Protein AF-0000000065898018 (afdb_homodimer)

Organism: Exiguobacterium sp. (strain ATCC BAA-1283 / AT1b) (NCBI:txid360911)

Structure (mmCIF, N/CA/C/O backbone):
data_AF-0000000065898018-model_v1
#
loop_
_entity.id
_entity.type
_entity.pdbx_description
1 polymer 'Flagellar assembly factor FliW'
#
loop_
_atom_site.group_PDB
_atom_site.id
_atom_site.type_symbol
_atom_site.label_atom_id
_atom_site.label_alt_id
_atom_site.label_comp_id
_atom_site.label_asym_id
_atom_site.label_entity_id
_atom_site.label_seq_id
_atom_site.pdbx_PDB_ins_code
_atom_site.Cartn_x
_atom_site.Cartn_y
_atom_site.Cartn_z
_atom_site.occupancy
_atom_site.B_iso_or_equiv
_atom_site.auth_seq_id
_atom_site.auth_comp_id
_atom_site.auth_asym_id
_atom_site.auth_atom_id
_atom_site.pdbx_PDB_model_num
ATOM 1 N N . MET A 1 1 ? 18.188 -16.188 4.816 1 95.12 1 MET A N 1
ATOM 2 C CA . MET A 1 1 ? 19.172 -15.781 3.82 1 95.12 1 MET A CA 1
ATOM 3 C C . MET A 1 1 ? 19 -14.305 3.469 1 95.12 1 MET A C 1
ATOM 5 O O . MET A 1 1 ? 17.953 -13.711 3.746 1 95.12 1 MET A O 1
ATOM 9 N N . PHE A 1 2 ? 20.062 -13.758 2.873 1 96.94 2 PHE A N 1
ATOM 10 C CA . PHE A 1 2 ? 19.984 -12.352 2.498 1 96.94 2 PHE A CA 1
ATOM 11 C C . PHE A 1 2 ? 19.828 -12.203 0.99 1 96.94 2 PHE A C 1
ATOM 13 O O . PHE A 1 2 ? 20.453 -12.93 0.217 1 96.94 2 PHE A O 1
ATOM 20 N N . ILE A 1 3 ? 18.953 -11.234 0.662 1 96.81 3 ILE A N 1
ATOM 21 C CA . ILE A 1 3 ? 18.812 -10.922 -0.757 1 96.81 3 ILE A CA 1
ATOM 22 C C . ILE A 1 3 ? 18.891 -9.414 -0.967 1 96.81 3 ILE A C 1
ATOM 24 O O . ILE A 1 3 ? 18.609 -8.633 -0.05 1 96.81 3 ILE A O 1
ATOM 28 N N . GLU A 1 4 ? 19.312 -9.07 -2.166 1 96.56 4 GLU A N 1
ATOM 29 C CA . GLU A 1 4 ? 19.297 -7.668 -2.578 1 96.56 4 GLU A CA 1
ATOM 30 C C . GLU A 1 4 ? 18.031 -7.328 -3.342 1 96.56 4 GLU A C 1
ATOM 32 O O . GLU A 1 4 ? 17.578 -8.102 -4.191 1 96.56 4 GLU A O 1
ATOM 37 N N . THR A 1 5 ? 17.375 -6.25 -2.957 1 96.5 5 THR A N 1
ATOM 38 C CA . THR A 1 5 ? 16.188 -5.785 -3.646 1 96.5 5 THR A CA 1
ATOM 39 C C . THR A 1 5 ? 16.328 -4.32 -4.055 1 96.5 5 THR A C 1
ATOM 41 O O . THR A 1 5 ? 17.109 -3.58 -3.459 1 96.5 5 THR A O 1
ATOM 44 N N . ASP A 1 6 ? 15.633 -3.922 -5.09 1 94.69 6 ASP A N 1
ATOM 45 C CA . ASP A 1 6 ? 15.711 -2.539 -5.547 1 94.69 6 ASP A CA 1
ATOM 46 C C . ASP A 1 6 ? 15.031 -1.593 -4.559 1 94.69 6 ASP A C 1
ATOM 48 O O . ASP A 1 6 ? 15.555 -0.513 -4.27 1 94.69 6 ASP A O 1
ATOM 52 N N . TYR A 1 7 ? 13.969 -1.973 -3.988 1 93.44 7 TYR A N 1
ATOM 53 C CA . TYR A 1 7 ? 13.203 -1.058 -3.146 1 93.44 7 TYR A CA 1
ATOM 54 C C . TYR A 1 7 ? 13.602 -1.202 -1.683 1 93.44 7 TYR A C 1
ATOM 56 O O . TYR A 1 7 ? 13.789 -0.204 -0.983 1 93.44 7 TYR A O 1
ATOM 64 N N . PHE A 1 8 ? 13.773 -2.357 -1.197 1 94.12 8 PHE A N 1
ATOM 65 C CA . PHE A 1 8 ? 13.953 -2.594 0.23 1 94.12 8 PHE A CA 1
ATOM 66 C C . PHE A 1 8 ? 15.43 -2.648 0.592 1 94.12 8 PHE A C 1
ATOM 68 O O . PHE A 1 8 ? 15.789 -2.762 1.768 1 94.12 8 PHE A O 1
ATOM 75 N N . GLY A 1 9 ? 16.266 -2.592 -0.417 1 93.69 9 GLY A N 1
ATOM 76 C CA . GLY A 1 9 ? 17.688 -2.795 -0.14 1 93.69 9 GLY A CA 1
ATOM 77 C C . GLY A 1 9 ? 18.031 -4.234 0.183 1 93.69 9 GLY A C 1
ATOM 78 O O . GLY A 1 9 ? 17.453 -5.16 -0.395 1 93.69 9 GLY A O 1
ATOM 79 N N . LYS A 1 10 ? 19.062 -4.418 0.981 1 95.62 10 LYS A N 1
ATOM 80 C CA . LYS A 1 10 ? 19.438 -5.762 1.417 1 95.62 10 LYS A CA 1
ATOM 81 C C . LYS A 1 10 ? 18.562 -6.227 2.578 1 95.62 10 LYS A C 1
ATOM 83 O O . LYS A 1 10 ? 18.5 -5.566 3.617 1 95.62 10 LYS A O 1
ATOM 88 N N . ILE A 1 11 ? 17.906 -7.355 2.377 1 95.69 11 ILE A N 1
ATOM 89 C CA . ILE A 1 11 ? 17.016 -7.809 3.443 1 95.69 11 ILE A CA 1
ATOM 90 C C . ILE A 1 11 ? 17.266 -9.289 3.729 1 95.69 11 ILE A C 1
ATOM 92 O O . ILE A 1 11 ? 17.797 -10.008 2.883 1 95.69 11 ILE A O 1
ATOM 96 N N . GLU A 1 12 ? 16.875 -9.625 4.941 1 96.62 12 GLU A N 1
ATOM 97 C CA . GLU A 1 12 ? 16.938 -11.023 5.348 1 96.62 12 GLU A CA 1
ATOM 98 C C . GLU A 1 12 ? 15.586 -11.711 5.121 1 96.62 12 GLU A C 1
ATOM 100 O O . GLU A 1 12 ? 14.539 -11.172 5.484 1 96.62 12 GLU A O 1
ATOM 105 N N . ILE A 1 13 ? 15.625 -12.805 4.41 1 96.5 13 ILE A N 1
ATOM 106 C CA . ILE A 1 13 ? 14.391 -13.547 4.215 1 96.5 13 ILE A CA 1
ATOM 107 C C . ILE A 1 13 ? 14.531 -14.953 4.797 1 96.5 13 ILE A C 1
ATOM 109 O O . ILE A 1 13 ? 15.648 -15.445 4.977 1 96.5 13 ILE A O 1
ATOM 113 N N . ASN A 1 14 ? 13.406 -15.492 5.191 1 96.31 14 ASN A N 1
ATOM 114 C CA . ASN A 1 14 ? 13.328 -16.891 5.598 1 96.31 14 ASN A CA 1
ATOM 115 C C . ASN A 1 14 ? 13.188 -17.812 4.395 1 96.31 14 ASN A C 1
ATOM 117 O O . ASN A 1 14 ? 12.211 -17.734 3.648 1 96.31 14 ASN A O 1
ATOM 121 N N . GLU A 1 15 ? 14.094 -18.734 4.215 1 94.94 15 GLU A N 1
ATOM 122 C CA . GLU A 1 15 ? 14.102 -19.656 3.074 1 94.94 15 GLU A CA 1
ATOM 123 C C . GLU A 1 15 ? 12.82 -20.484 3.021 1 94.94 15 GLU A C 1
ATOM 125 O O . GLU A 1 15 ? 12.344 -20.828 1.938 1 94.94 15 GLU A O 1
ATOM 130 N N . ALA A 1 16 ? 12.297 -20.734 4.168 1 96.19 16 ALA A N 1
ATOM 131 C CA . ALA A 1 16 ? 11.086 -21.562 4.25 1 96.19 16 ALA A CA 1
ATOM 132 C C . ALA A 1 16 ? 9.883 -20.812 3.672 1 96.19 16 ALA A C 1
ATOM 134 O O . ALA A 1 16 ? 8.844 -21.422 3.406 1 96.19 16 ALA A O 1
ATOM 135 N N . GLU A 1 17 ? 10.047 -19.516 3.436 1 96.19 17 GLU A N 1
ATOM 136 C CA . GLU A 1 17 ? 8.914 -18.719 2.963 1 96.19 17 GLU A CA 1
ATOM 137 C C . GLU A 1 17 ? 9.023 -18.438 1.464 1 96.19 17 GLU A C 1
ATOM 139 O O . GLU A 1 17 ? 8.195 -17.719 0.898 1 96.19 17 GLU A O 1
ATOM 144 N N . THR A 1 18 ? 9.992 -19.125 0.867 1 98.38 18 THR A N 1
ATOM 145 C CA . THR A 1 18 ? 10.172 -18.891 -0.562 1 98.38 18 THR A CA 1
ATOM 146 C C . THR A 1 18 ? 9.141 -19.672 -1.371 1 98.38 18 THR A C 1
ATOM 148 O O . THR A 1 18 ? 8.633 -20.703 -0.916 1 98.38 18 THR A O 1
ATOM 151 N N . ILE A 1 19 ? 8.781 -19.156 -2.531 1 98.69 19 ILE A N 1
ATOM 152 C CA . ILE A 1 19 ? 7.828 -19.734 -3.475 1 98.69 19 ILE A CA 1
ATOM 153 C C . ILE A 1 19 ? 8.562 -20.188 -4.734 1 98.69 19 ILE A C 1
ATOM 155 O O . ILE A 1 19 ? 9.258 -19.391 -5.375 1 98.69 19 ILE A O 1
ATOM 159 N N . THR A 1 20 ? 8.406 -21.391 -5.074 1 98.5 20 THR A N 1
ATOM 160 C CA . THR A 1 20 ? 8.992 -21.906 -6.305 1 98.5 20 THR A CA 1
ATOM 161 C C . THR A 1 20 ? 7.973 -21.875 -7.441 1 98.5 20 THR A C 1
ATOM 163 O O . THR A 1 20 ? 6.879 -22.438 -7.316 1 98.5 20 THR A O 1
ATOM 166 N N . PHE A 1 21 ? 8.32 -21.266 -8.523 1 98.75 21 PHE A N 1
ATOM 167 C CA . PHE A 1 21 ? 7.414 -21.234 -9.672 1 98.75 21 PHE A CA 1
ATOM 168 C C . PHE A 1 21 ? 7.605 -22.469 -10.555 1 98.75 21 PHE A C 1
ATOM 170 O O . PHE A 1 21 ? 8.727 -22.781 -10.953 1 98.75 21 PHE A O 1
ATOM 177 N N . VAL A 1 22 ? 6.516 -23.031 -10.875 1 97.94 22 VAL A N 1
ATOM 178 C CA . VAL A 1 22 ? 6.547 -24.297 -11.602 1 97.94 22 VAL A CA 1
ATOM 179 C C . VAL A 1 22 ? 6.648 -24.031 -13.102 1 97.94 22 VAL A C 1
ATOM 181 O O . VAL A 1 22 ? 6.844 -24.953 -13.891 1 97.94 22 VAL A O 1
ATOM 184 N N . SER A 1 23 ? 6.445 -22.859 -13.516 1 96.5 23 SER A N 1
ATOM 185 C CA . SER A 1 23 ? 6.68 -22.359 -14.867 1 96.5 23 SER A CA 1
ATOM 186 C C . SER A 1 23 ? 7.234 -20.953 -14.852 1 96.5 23 SER A C 1
ATOM 188 O O . SER A 1 23 ? 7.047 -20.219 -13.875 1 96.5 23 SER A O 1
ATOM 190 N N . GLU A 1 24 ? 7.926 -20.625 -15.906 1 93.38 24 GLU A N 1
ATOM 191 C CA . GLU A 1 24 ? 8.562 -19.312 -15.984 1 93.38 24 GLU A CA 1
ATOM 192 C C . GLU A 1 24 ? 7.523 -18.203 -16.031 1 93.38 24 GLU A C 1
ATOM 194 O O . GLU A 1 24 ? 6.453 -18.375 -16.625 1 93.38 24 GLU A O 1
ATOM 199 N N . ILE A 1 25 ? 7.863 -17.125 -15.391 1 94.62 25 ILE A N 1
ATOM 200 C CA . ILE A 1 25 ? 7.102 -15.906 -15.633 1 94.62 25 ILE A CA 1
ATOM 201 C C . ILE A 1 25 ? 7.566 -15.266 -16.938 1 94.62 25 ILE A C 1
ATOM 203 O O . ILE A 1 25 ? 8.766 -15.094 -17.156 1 94.62 25 ILE A O 1
ATOM 207 N N . PRO A 1 26 ? 6.629 -14.906 -17.797 1 91.69 26 PRO A N 1
ATOM 208 C CA . PRO A 1 26 ? 7.027 -14.273 -19.062 1 91.69 26 PRO A CA 1
ATOM 209 C C . PRO A 1 26 ? 7.953 -13.078 -18.859 1 91.69 26 PRO A C 1
ATOM 211 O O . PRO A 1 26 ? 7.676 -12.211 -18.016 1 91.69 26 PRO A O 1
ATOM 214 N N . GLY A 1 27 ? 9.086 -13.023 -19.547 1 93.31 27 GLY A N 1
ATOM 215 C CA . GLY A 1 27 ? 10.039 -11.922 -19.469 1 93.31 27 GLY A CA 1
ATOM 216 C C . GLY A 1 27 ? 11.172 -12.18 -18.5 1 93.31 27 GLY A C 1
ATOM 217 O O . GLY A 1 27 ? 12.188 -11.484 -18.531 1 93.31 27 GLY A O 1
ATOM 218 N N . PHE A 1 28 ? 10.953 -13.234 -17.703 1 96.06 28 PHE A N 1
ATOM 219 C CA . PHE A 1 28 ? 11.953 -13.492 -16.688 1 96.06 28 PHE A CA 1
ATOM 220 C C . PHE A 1 28 ? 12.227 -14.984 -16.562 1 96.06 28 PHE A C 1
ATOM 222 O O . PHE A 1 28 ? 11.984 -15.586 -15.516 1 96.06 28 PHE A O 1
ATOM 229 N N . PRO A 1 29 ? 12.844 -15.508 -17.578 1 95.12 29 PRO A N 1
ATOM 230 C CA . PRO A 1 29 ? 13.039 -16.969 -17.594 1 95.12 29 PRO A CA 1
ATOM 231 C C . PRO A 1 29 ? 14.008 -17.438 -16.5 1 95.12 29 PRO A C 1
ATOM 233 O O . PRO A 1 29 ? 13.984 -18.609 -16.109 1 95.12 29 PRO A O 1
ATOM 236 N N . ASP A 1 30 ? 14.812 -16.578 -15.977 1 96.06 30 ASP A N 1
ATOM 237 C CA . ASP A 1 30 ? 15.844 -16.969 -15.023 1 96.06 30 ASP A CA 1
ATOM 238 C C . ASP A 1 30 ? 15.344 -16.844 -13.586 1 96.06 30 ASP A C 1
ATOM 240 O O . ASP A 1 30 ? 16.031 -17.234 -12.648 1 96.06 30 ASP A O 1
ATOM 244 N N . SER A 1 31 ? 14.227 -16.297 -13.406 1 97.38 31 SER A N 1
ATOM 245 C CA . SER A 1 31 ? 13.625 -16.156 -12.078 1 97.38 31 SER A CA 1
ATOM 246 C C . SER A 1 31 ? 12.664 -17.312 -11.781 1 97.38 31 SER A C 1
ATOM 248 O O . SER A 1 31 ? 11.586 -17.391 -12.375 1 97.38 31 SER A O 1
ATOM 250 N N . LYS A 1 32 ? 13.062 -18.109 -10.805 1 97.56 32 LYS A N 1
ATOM 251 C CA . LYS A 1 32 ? 12.266 -19.297 -10.539 1 97.56 32 LYS A CA 1
ATOM 252 C C . LYS A 1 32 ? 11.781 -19.328 -9.094 1 97.56 32 LYS A C 1
ATOM 254 O O . LYS A 1 32 ? 10.859 -20.078 -8.758 1 97.56 32 LYS A O 1
ATOM 259 N N . THR A 1 33 ? 12.477 -18.688 -8.258 1 98.44 33 THR A N 1
ATOM 260 C CA . THR A 1 33 ? 12.133 -18.641 -6.844 1 98.44 33 THR A CA 1
ATOM 261 C C . THR A 1 33 ? 11.852 -17.219 -6.398 1 98.44 33 THR A C 1
ATOM 263 O O . THR A 1 33 ? 12.602 -16.297 -6.738 1 98.44 33 THR A O 1
ATOM 266 N N . PHE A 1 34 ? 10.82 -17.062 -5.676 1 98.81 34 PHE A N 1
ATOM 267 C CA . PHE A 1 34 ? 10.375 -15.727 -5.27 1 98.81 34 PHE A CA 1
ATOM 268 C C . PHE A 1 34 ? 10.031 -15.703 -3.785 1 98.81 34 PHE A C 1
ATOM 270 O O . PHE A 1 34 ? 9.891 -16.75 -3.156 1 98.81 34 PHE A O 1
ATOM 277 N N . VAL A 1 35 ? 9.938 -14.523 -3.252 1 98.69 35 VAL A N 1
ATOM 278 C CA . VAL A 1 35 ? 9.383 -14.266 -1.925 1 98.69 35 VAL A CA 1
ATOM 279 C C . VAL A 1 35 ? 8.359 -13.133 -2 1 98.69 35 VAL A C 1
ATOM 281 O O . VAL A 1 35 ? 8.461 -12.258 -2.865 1 98.69 35 VAL A O 1
ATOM 284 N N . LEU A 1 36 ? 7.359 -13.195 -1.18 1 98.5 36 LEU A N 1
ATOM 285 C CA . LEU A 1 36 ? 6.402 -12.109 -1 1 98.5 36 LEU A CA 1
ATOM 286 C C . LEU A 1 36 ? 6.809 -11.211 0.164 1 98.5 36 LEU A C 1
ATOM 288 O O . LEU A 1 36 ? 6.875 -11.664 1.309 1 98.5 36 LEU A O 1
ATOM 292 N N . ILE A 1 37 ? 7.09 -9.984 -0.123 1 97.44 37 ILE A N 1
ATOM 293 C CA . ILE A 1 37 ? 7.496 -9.016 0.891 1 97.44 37 ILE A CA 1
ATOM 294 C C . ILE A 1 37 ? 6.406 -7.961 1.062 1 97.44 37 ILE A C 1
ATOM 296 O O . ILE A 1 37 ? 6.102 -7.219 0.126 1 97.44 37 ILE A O 1
ATOM 300 N N . PRO A 1 38 ? 5.809 -7.859 2.234 1 97.19 38 PRO A N 1
ATOM 301 C CA . PRO A 1 38 ? 4.785 -6.828 2.42 1 97.19 38 PRO A CA 1
ATOM 302 C C . PRO A 1 38 ? 5.363 -5.418 2.412 1 97.19 38 PRO A C 1
ATOM 304 O O . PRO A 1 38 ? 6.434 -5.18 2.977 1 97.19 38 PRO A O 1
ATOM 307 N N . TYR A 1 39 ? 4.699 -4.473 1.734 1 97 39 TYR A N 1
ATOM 308 C CA . TYR A 1 39 ? 5.117 -3.076 1.766 1 97 39 TYR A CA 1
ATOM 309 C C . TYR A 1 39 ? 4.785 -2.438 3.107 1 97 39 TYR A C 1
ATOM 311 O O . TYR A 1 39 ? 5.383 -1.428 3.488 1 97 39 TYR A O 1
ATOM 319 N N . GLY A 1 40 ? 3.906 -2.926 3.82 1 94.75 40 GLY A N 1
ATOM 320 C CA . GLY A 1 40 ? 3.463 -2.506 5.141 1 94.75 40 GLY A CA 1
ATOM 321 C C . GLY A 1 40 ? 2.604 -3.541 5.84 1 94.75 40 GLY A C 1
ATOM 322 O O . GLY A 1 40 ? 1.948 -4.355 5.188 1 94.75 40 GLY A O 1
ATOM 323 N N . GLU A 1 41 ? 2.662 -3.414 7.141 1 91.12 41 GLU A N 1
ATOM 324 C CA . GLU A 1 41 ? 1.798 -4.324 7.887 1 91.12 41 GLU A CA 1
ATOM 325 C C . GLU A 1 41 ? 0.328 -4.086 7.555 1 91.12 41 GLU A C 1
ATOM 327 O O . GLU A 1 41 ? -0.143 -2.949 7.578 1 91.12 41 GLU A O 1
ATOM 332 N N . ASP A 1 42 ? -0.405 -5.074 7.086 1 91.38 42 ASP A N 1
ATOM 333 C CA . ASP A 1 42 ? -1.844 -5.109 6.84 1 91.38 42 ASP A CA 1
ATOM 334 C C . ASP A 1 42 ? -2.209 -4.285 5.605 1 91.38 42 ASP A C 1
ATOM 336 O O . ASP A 1 42 ? -3.389 -4.062 5.328 1 91.38 42 ASP A O 1
ATOM 340 N N . LEU A 1 43 ? -1.207 -3.604 4.895 1 95.12 43 LEU A N 1
ATOM 341 C CA . LEU A 1 43 ? -1.49 -3.033 3.582 1 95.12 43 LEU A CA 1
ATOM 342 C C . LEU A 1 43 ? -1.77 -4.133 2.561 1 95.12 43 LEU A C 1
ATOM 344 O O . LEU A 1 43 ? -1.247 -5.242 2.68 1 95.12 43 LEU A O 1
ATOM 348 N N . PRO A 1 44 ? -2.531 -3.838 1.57 1 94.38 44 PRO A N 1
ATOM 349 C CA . PRO A 1 44 ? -2.912 -4.883 0.615 1 94.38 44 PRO A CA 1
ATOM 350 C C . PRO A 1 44 ? -1.942 -4.988 -0.56 1 94.38 44 PRO A C 1
ATOM 352 O O . PRO A 1 44 ? -2.367 -5.199 -1.698 1 94.38 44 PRO A O 1
ATOM 355 N N . PHE A 1 45 ? -0.686 -4.719 -0.403 1 97 45 PHE A N 1
ATOM 356 C CA . PHE A 1 45 ? 0.305 -4.777 -1.471 1 97 45 PHE A CA 1
ATOM 357 C C . PHE A 1 45 ? 1.556 -5.516 -1.01 1 97 45 PHE A C 1
ATOM 359 O O . PHE A 1 45 ? 2 -5.344 0.127 1 97 45 PHE A O 1
ATOM 366 N N . TRP A 1 46 ? 2.096 -6.23 -1.944 1 98 46 TRP A N 1
ATOM 367 C CA . TRP A 1 46 ? 3.326 -6.98 -1.715 1 98 46 TRP A CA 1
ATOM 368 C C . TRP A 1 46 ? 4.266 -6.863 -2.912 1 98 46 TRP A C 1
ATOM 370 O O . TRP A 1 46 ? 3.82 -6.625 -4.039 1 98 46 TRP A O 1
ATOM 380 N N . SER A 1 47 ? 5.48 -7.02 -2.607 1 98.44 47 SER A N 1
ATOM 381 C CA . SER A 1 47 ? 6.465 -7.254 -3.66 1 98.44 47 SER A CA 1
ATOM 382 C C . SER A 1 47 ? 6.699 -8.742 -3.877 1 98.44 47 SER A C 1
ATOM 384 O O . SER A 1 47 ? 7.066 -9.461 -2.945 1 98.44 47 SER A O 1
ATOM 386 N N . LEU A 1 48 ? 6.344 -9.234 -5.023 1 98.75 48 LEU A N 1
ATOM 387 C CA . LEU A 1 48 ? 6.816 -10.547 -5.457 1 98.75 48 LEU A CA 1
ATOM 388 C C . LEU A 1 48 ? 8.227 -10.453 -6.027 1 98.75 48 LEU A C 1
ATOM 390 O O . LEU A 1 48 ? 8.414 -10.07 -7.188 1 98.75 48 LEU A O 1
ATOM 394 N N . GLN A 1 49 ? 9.18 -10.82 -5.258 1 98.5 49 GLN A N 1
ATOM 395 C CA . GLN A 1 49 ? 10.586 -10.531 -5.516 1 98.5 49 GLN A CA 1
ATOM 396 C C . GLN A 1 49 ? 11.359 -11.812 -5.832 1 98.5 49 GLN A C 1
ATOM 398 O O . GLN A 1 49 ? 11.336 -12.766 -5.055 1 98.5 49 GLN A O 1
ATOM 403 N N . SER A 1 50 ? 12 -11.82 -6.969 1 98.56 50 SER A N 1
ATOM 404 C CA . SER A 1 50 ? 12.867 -12.938 -7.336 1 98.56 50 SER A CA 1
ATOM 405 C C . SER A 1 50 ? 14.078 -13.023 -6.406 1 98.56 50 SER A C 1
ATOM 407 O O . SER A 1 50 ? 14.664 -12 -6.055 1 98.56 50 SER A O 1
ATOM 409 N N . ILE A 1 51 ? 14.43 -14.188 -6.035 1 97.38 51 ILE A N 1
ATOM 410 C CA . ILE A 1 51 ? 15.625 -14.414 -5.227 1 97.38 51 ILE A CA 1
ATOM 411 C C . ILE A 1 51 ? 16.875 -14.344 -6.109 1 97.38 51 ILE A C 1
ATOM 413 O O . ILE A 1 51 ? 17.938 -13.914 -5.656 1 97.38 51 ILE A O 1
ATOM 417 N N . GLU A 1 52 ? 16.734 -14.711 -7.332 1 96.56 52 GLU A N 1
ATOM 418 C CA . GLU A 1 52 ? 17.859 -14.82 -8.258 1 96.56 52 GLU A CA 1
ATOM 419 C C . GLU A 1 52 ? 18.188 -13.477 -8.898 1 96.56 52 GLU A C 1
ATOM 421 O O . GLU A 1 52 ? 19.359 -13.172 -9.148 1 96.56 52 GLU A O 1
ATOM 426 N N . GLU A 1 53 ? 17.156 -12.711 -9.164 1 97.31 53 GLU A N 1
ATOM 427 C CA . GLU A 1 53 ? 17.328 -11.469 -9.922 1 97.31 53 GLU A CA 1
ATOM 428 C C . GLU A 1 53 ? 16.766 -10.273 -9.148 1 97.31 53 GLU A C 1
ATOM 430 O O . GLU A 1 53 ? 15.555 -10.109 -9.039 1 97.31 53 GLU A O 1
ATOM 435 N N . GLN A 1 54 ? 17.641 -9.453 -8.758 1 96.88 54 GLN A N 1
ATOM 436 C CA . GLN A 1 54 ? 17.297 -8.273 -7.973 1 96.88 54 GLN A CA 1
ATOM 437 C C . GLN A 1 54 ? 16.281 -7.398 -8.695 1 96.88 54 GLN A C 1
ATOM 439 O O . GLN A 1 54 ? 15.359 -6.871 -8.078 1 96.88 54 GLN A O 1
ATOM 444 N N . ALA A 1 55 ? 16.453 -7.277 -9.961 1 95.88 55 ALA A N 1
ATOM 445 C CA . ALA A 1 55 ? 15.633 -6.371 -10.75 1 95.88 55 ALA A CA 1
ATOM 446 C C . ALA A 1 55 ? 14.266 -6.984 -11.047 1 95.88 55 ALA A C 1
ATOM 448 O O . ALA A 1 55 ? 13.352 -6.293 -11.508 1 95.88 55 ALA A O 1
ATOM 449 N N . CYS A 1 56 ? 14.055 -8.219 -10.828 1 97.38 56 CYS A N 1
ATOM 450 C CA . CYS A 1 56 ? 12.781 -8.891 -11.07 1 97.38 56 CYS A CA 1
ATOM 451 C C . CYS A 1 56 ? 11.898 -8.844 -9.828 1 97.38 56 CYS A C 1
ATOM 453 O O . CYS A 1 56 ? 12.016 -9.695 -8.953 1 97.38 56 CYS A O 1
ATOM 455 N N . ALA A 1 57 ? 11.094 -7.883 -9.758 1 98.06 57 ALA A N 1
ATOM 456 C CA . ALA A 1 57 ? 10.125 -7.684 -8.688 1 98.06 57 ALA A CA 1
ATOM 457 C C . ALA A 1 57 ? 8.805 -7.152 -9.242 1 98.06 57 ALA A C 1
ATOM 459 O O . ALA A 1 57 ? 8.797 -6.297 -10.133 1 98.06 57 ALA A O 1
ATOM 460 N N . PHE A 1 58 ? 7.719 -7.656 -8.758 1 98.38 58 PHE A N 1
ATOM 461 C CA . PHE A 1 58 ? 6.387 -7.211 -9.156 1 98.38 58 PHE A CA 1
ATOM 462 C C . PHE A 1 58 ? 5.594 -6.738 -7.945 1 98.38 58 PHE A C 1
ATOM 464 O O . PHE A 1 58 ? 5.59 -7.395 -6.902 1 98.38 58 PHE A O 1
ATOM 471 N N . VAL A 1 59 ? 4.992 -5.59 -8.062 1 98.5 59 VAL A N 1
ATOM 472 C CA . VAL A 1 59 ? 3.979 -5.234 -7.078 1 98.5 59 VAL A CA 1
ATOM 473 C C . VAL A 1 59 ? 2.709 -6.047 -7.32 1 98.5 59 VAL A C 1
ATOM 475 O O . VAL A 1 59 ? 2.205 -6.098 -8.445 1 98.5 59 VAL A O 1
ATOM 478 N N . VAL A 1 60 ? 2.221 -6.703 -6.289 1 98.44 60 VAL A N 1
ATOM 479 C CA . VAL A 1 60 ? 1.03 -7.531 -6.445 1 98.44 60 VAL A CA 1
ATOM 480 C C . VAL A 1 60 ? 0.027 -7.211 -5.34 1 98.44 60 VAL A C 1
ATOM 482 O O . VAL A 1 60 ? 0.39 -6.637 -4.312 1 98.44 60 VAL A O 1
ATOM 485 N N . THR A 1 61 ? -1.161 -7.512 -5.562 1 97.12 61 THR A N 1
ATOM 486 C CA . THR A 1 61 ? -2.234 -7.391 -4.582 1 97.12 61 THR A CA 1
ATOM 487 C C . THR A 1 61 ? -3.252 -8.516 -4.75 1 97.12 61 THR A C 1
ATOM 489 O O . THR A 1 61 ? -3.113 -9.359 -5.637 1 97.12 61 THR A O 1
ATOM 492 N N . ASN A 1 62 ? -4.148 -8.609 -3.77 1 95 62 ASN A N 1
ATOM 493 C CA . ASN A 1 62 ? -5.281 -9.531 -3.879 1 95 62 ASN A CA 1
ATOM 494 C C . ASN A 1 62 ? -6.352 -8.984 -4.82 1 95 62 ASN A C 1
ATOM 496 O O . ASN A 1 62 ? -6.973 -7.957 -4.535 1 95 62 ASN A O 1
ATOM 500 N N . PRO A 1 63 ? -6.582 -9.648 -5.898 1 94.69 63 PRO A N 1
ATOM 501 C CA . PRO A 1 63 ? -7.516 -9.109 -6.891 1 94.69 63 PRO A CA 1
ATOM 502 C C . PRO A 1 63 ? -8.953 -9.055 -6.383 1 94.69 63 PRO A C 1
ATOM 504 O O . PRO A 1 63 ? -9.766 -8.281 -6.891 1 94.69 63 PRO A O 1
ATOM 507 N N . PHE A 1 64 ? -9.266 -9.758 -5.418 1 89.62 64 PHE A N 1
ATOM 508 C CA . PHE A 1 64 ? -10.641 -9.844 -4.953 1 89.62 64 PHE A CA 1
ATOM 509 C C . PHE A 1 64 ? -11.031 -8.586 -4.188 1 89.62 64 PHE A C 1
ATOM 511 O O . PHE A 1 64 ? -12.219 -8.312 -3.994 1 89.62 64 PHE A O 1
ATOM 518 N N . TRP A 1 65 ? -10.047 -7.922 -3.752 1 84.5 65 TRP A N 1
ATOM 519 C CA . TRP A 1 65 ? -10.328 -6.656 -3.082 1 84.5 65 TRP A CA 1
ATOM 520 C C . TRP A 1 65 ? -10.867 -5.625 -4.066 1 84.5 65 TRP A C 1
ATOM 522 O O . TRP A 1 65 ? -11.711 -4.801 -3.711 1 84.5 65 TRP A O 1
ATOM 532 N N . HIS A 1 66 ? -10.414 -5.68 -5.246 1 82.19 66 HIS A N 1
ATOM 533 C CA . HIS A 1 66 ? -10.758 -4.68 -6.254 1 82.19 66 HIS A CA 1
ATOM 534 C C . HIS A 1 66 ? -11.859 -5.18 -7.176 1 82.19 66 HIS A C 1
ATOM 536 O O . HIS A 1 66 ? -12.602 -4.383 -7.758 1 82.19 66 HIS A O 1
ATOM 542 N N . LYS A 1 67 ? -11.922 -6.355 -7.375 1 87.19 67 LYS A N 1
ATOM 543 C CA . LYS A 1 67 ? -12.938 -7.039 -8.172 1 87.19 67 LYS A CA 1
ATOM 544 C C . LYS A 1 67 ? -13.531 -8.227 -7.414 1 87.19 67 LYS A C 1
ATOM 546 O O . LYS A 1 67 ? -13.078 -9.359 -7.578 1 87.19 67 LYS A O 1
ATOM 551 N N . SER A 1 68 ? -14.586 -7.98 -6.734 1 85.44 68 SER A N 1
ATOM 552 C CA . SER A 1 68 ? -15.117 -8.969 -5.797 1 85.44 68 SER A CA 1
ATOM 553 C C . SER A 1 68 ? -15.695 -10.172 -6.531 1 85.44 68 SER A C 1
ATOM 555 O O . SER A 1 68 ? -15.773 -11.266 -5.973 1 85.44 68 SER A O 1
ATOM 557 N N . ASP A 1 69 ? -16.109 -9.93 -7.762 1 89.88 69 ASP A N 1
ATOM 558 C CA . ASP A 1 69 ? -16.734 -11.031 -8.508 1 89.88 69 ASP A CA 1
ATOM 559 C C . ASP A 1 69 ? -15.719 -11.711 -9.422 1 89.88 69 ASP A C 1
ATOM 561 O O . ASP A 1 69 ? -16.094 -12.438 -10.344 1 89.88 69 ASP A O 1
ATOM 565 N N . TYR A 1 70 ? -14.5 -11.375 -9.227 1 92.94 70 TYR A N 1
ATOM 566 C CA . TYR A 1 70 ? -13.43 -12.055 -9.961 1 92.94 70 TYR A CA 1
ATOM 567 C C . TYR A 1 70 ? -13.469 -13.555 -9.711 1 92.94 70 TYR A C 1
ATOM 569 O O . TYR A 1 70 ? -13.531 -14 -8.562 1 92.94 70 TYR A O 1
ATOM 577 N N . ALA A 1 71 ? -13.609 -14.281 -10.805 1 92.44 71 ALA A N 1
ATOM 578 C CA . ALA A 1 71 ? -13.719 -15.734 -10.711 1 92.44 71 ALA A CA 1
ATOM 579 C C . ALA A 1 71 ? -13.156 -16.406 -11.961 1 92.44 71 ALA A C 1
ATOM 581 O O . ALA A 1 71 ? -13.383 -15.945 -13.078 1 92.44 71 ALA A O 1
ATOM 582 N N . PHE A 1 72 ? -12.391 -17.484 -11.656 1 92.69 72 PHE A N 1
ATOM 583 C CA . PHE A 1 72 ? -11.867 -18.266 -12.766 1 92.69 72 PHE A CA 1
ATOM 584 C C . PHE A 1 72 ? -11.602 -19.703 -12.32 1 92.69 72 PHE A C 1
ATOM 586 O O . PHE A 1 72 ? -11.562 -20 -11.125 1 92.69 72 PHE A O 1
ATOM 593 N N . GLU A 1 73 ? -11.484 -20.562 -13.344 1 90.12 73 GLU A N 1
ATOM 594 C CA . GLU A 1 73 ? -11.148 -21.953 -13.086 1 90.12 73 GLU A CA 1
ATOM 595 C C . GLU A 1 73 ? -9.758 -22.297 -13.617 1 90.12 73 GLU A C 1
ATOM 597 O O . GLU A 1 73 ? -9.406 -21.922 -14.742 1 90.12 73 GLU A O 1
ATOM 602 N N . LEU A 1 74 ? -9.062 -23.031 -12.766 1 93 74 LEU A N 1
ATOM 603 C CA . LEU A 1 74 ? -7.77 -23.516 -13.227 1 93 74 LEU A CA 1
ATOM 604 C C . LEU A 1 74 ? -7.93 -24.734 -14.109 1 93 74 LEU A C 1
ATOM 606 O O . LEU A 1 74 ? -8.773 -25.609 -13.836 1 93 74 LEU A O 1
ATOM 610 N N . SER A 1 75 ? -7.164 -24.781 -15.141 1 92.5 75 SER A N 1
ATOM 611 C CA . SER A 1 75 ? -7.129 -26 -15.938 1 92.5 75 SER A CA 1
ATOM 612 C C . SER A 1 75 ? -6.57 -27.172 -15.133 1 92.5 75 SER A C 1
ATOM 614 O O . SER A 1 75 ? -5.848 -26.969 -14.156 1 92.5 75 SER A O 1
ATOM 616 N N . ASP A 1 76 ? -6.848 -28.359 -15.57 1 93.75 76 ASP A N 1
ATOM 617 C CA . ASP A 1 76 ? -6.297 -29.547 -14.922 1 93.75 76 ASP A CA 1
ATOM 618 C C . ASP A 1 76 ? -4.77 -29.531 -14.969 1 93.75 76 ASP A C 1
ATOM 620 O O . ASP A 1 76 ? -4.109 -29.953 -14.016 1 93.75 76 ASP A O 1
ATOM 624 N N . GLY A 1 77 ? -4.258 -29.125 -16.047 1 94.75 77 GLY A N 1
ATOM 625 C CA . GLY A 1 77 ? -2.814 -29.031 -16.188 1 94.75 77 GLY A CA 1
ATOM 626 C C . GLY A 1 77 ? -2.186 -28.094 -15.164 1 94.75 77 GLY A C 1
ATOM 627 O O . GLY A 1 77 ? -1.168 -28.438 -14.555 1 94.75 77 GLY A O 1
ATOM 628 N N . ALA A 1 78 ? -2.734 -26.984 -15.016 1 94.31 78 ALA A N 1
ATOM 629 C CA . ALA A 1 78 ? -2.23 -26.016 -14.039 1 94.31 78 ALA A CA 1
ATOM 630 C C . ALA A 1 78 ? -2.336 -26.562 -12.617 1 94.31 78 ALA A C 1
ATOM 632 O O . ALA A 1 78 ? -1.401 -26.422 -11.828 1 94.31 78 ALA A O 1
ATOM 633 N N . LYS A 1 79 ? -3.439 -27.156 -12.289 1 95.31 79 LYS A N 1
ATOM 634 C CA . LYS A 1 79 ? -3.631 -27.75 -10.969 1 95.31 79 LYS A CA 1
ATOM 635 C C . LYS A 1 79 ? -2.57 -28.812 -10.688 1 95.31 79 LYS A C 1
ATOM 637 O O . LYS A 1 79 ? -2.008 -28.859 -9.594 1 95.31 79 LYS A O 1
ATOM 642 N N . ASP A 1 80 ? -2.412 -29.609 -11.688 1 95.25 80 ASP A N 1
ATOM 643 C CA . ASP A 1 80 ? -1.428 -30.688 -11.555 1 95.25 80 ASP A CA 1
ATOM 644 C C . ASP A 1 80 ? -0.03 -30.109 -11.312 1 95.25 80 ASP A C 1
ATOM 646 O O . ASP A 1 80 ? 0.691 -30.578 -10.43 1 95.25 80 ASP A O 1
ATOM 650 N N . GLN A 1 81 ? 0.334 -29.172 -12.086 1 96.62 81 GLN A N 1
ATOM 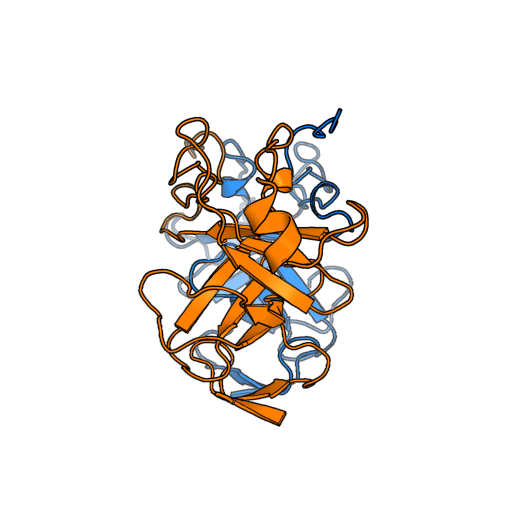651 C CA . GLN A 1 81 ? 1.651 -28.562 -11.945 1 96.62 81 GLN A CA 1
ATOM 652 C C . GLN A 1 81 ? 1.826 -27.938 -10.562 1 96.62 81 GLN A C 1
ATOM 654 O O . GLN A 1 81 ? 2.898 -28.047 -9.961 1 96.62 81 GLN A O 1
ATOM 659 N N . LEU A 1 82 ? 0.796 -27.344 -10.055 1 96.81 82 LEU A N 1
ATOM 660 C CA . LEU A 1 82 ? 0.844 -26.641 -8.781 1 96.81 82 LEU A CA 1
ATOM 661 C C . LEU A 1 82 ? 0.646 -27.609 -7.613 1 96.81 82 LEU A C 1
ATOM 663 O O . LEU A 1 82 ? 0.949 -27.266 -6.465 1 96.81 82 LEU A O 1
ATOM 667 N N . GLY A 1 83 ? 0.141 -28.719 -7.914 1 95.06 83 GLY A N 1
ATOM 668 C CA . GLY A 1 83 ? -0.15 -29.672 -6.867 1 95.06 83 GLY A CA 1
ATOM 669 C C . GLY A 1 83 ? -1.366 -29.312 -6.039 1 95.06 83 GLY A C 1
ATOM 670 O O . GLY A 1 83 ? -1.378 -29.5 -4.82 1 95.06 83 GLY A O 1
ATOM 671 N N . ILE A 1 84 ? -2.275 -28.672 -6.688 1 91.69 84 ILE A N 1
ATOM 672 C CA . ILE A 1 84 ? -3.482 -28.25 -5.98 1 91.69 84 ILE A CA 1
ATOM 673 C C . ILE A 1 84 ? -4.465 -29.406 -5.906 1 91.69 84 ILE A C 1
ATOM 675 O O . ILE A 1 84 ? -4.922 -29.922 -6.934 1 91.69 84 ILE A O 1
ATOM 679 N N . GLU A 1 85 ? -4.664 -29.891 -4.695 1 82.62 85 GLU A N 1
ATOM 680 C CA . GLU A 1 85 ? -5.664 -30.922 -4.441 1 82.62 85 GLU A CA 1
ATOM 681 C C . GLU A 1 85 ? -6.949 -30.312 -3.881 1 82.62 85 GLU A C 1
ATOM 683 O O . GLU A 1 85 ? -8.047 -30.797 -4.18 1 82.62 85 GLU A O 1
ATOM 688 N N . GLU A 1 86 ? -6.707 -29.344 -3.002 1 76.25 86 GLU A N 1
ATOM 689 C CA . GLU A 1 86 ? -7.812 -28.641 -2.348 1 76.25 86 GLU A CA 1
ATOM 690 C C . GLU A 1 86 ? -7.742 -27.141 -2.596 1 76.25 86 GLU A C 1
ATOM 692 O O . GLU A 1 86 ? -6.66 -26.547 -2.57 1 76.25 86 GLU A O 1
ATOM 697 N N . ALA A 1 87 ? -8.875 -26.594 -2.812 1 72.88 87 ALA A N 1
ATOM 698 C CA . ALA A 1 87 ? -8.969 -25.172 -3.088 1 72.88 87 ALA A CA 1
ATOM 699 C C . ALA A 1 87 ? -8.578 -24.344 -1.86 1 72.88 87 ALA A C 1
ATOM 701 O O . ALA A 1 87 ? -8.164 -23.188 -1.983 1 72.88 87 ALA A O 1
ATOM 702 N N . GLU A 1 88 ? -8.586 -24.891 -0.742 1 80.5 88 GLU A N 1
ATOM 703 C CA . GLU A 1 88 ? -8.383 -24.172 0.506 1 80.5 88 GLU A CA 1
ATOM 704 C C . GLU A 1 88 ? -6.922 -23.75 0.669 1 80.5 88 GLU A C 1
ATOM 706 O O . GLU A 1 88 ? -6.621 -22.812 1.421 1 80.5 88 GLU A O 1
ATOM 711 N N . HIS A 1 89 ? -6.004 -24.203 -0.039 1 90.56 89 HIS A N 1
ATOM 712 C CA . HIS A 1 89 ? -4.59 -23.875 0.094 1 90.56 89 HIS A CA 1
ATOM 713 C C . HIS A 1 89 ? -4.07 -23.156 -1.146 1 90.56 89 HIS A C 1
ATOM 715 O O . HIS A 1 89 ? -3.029 -23.531 -1.694 1 90.56 89 HIS A O 1
ATOM 721 N N . VAL A 1 90 ? -4.902 -22.234 -1.604 1 95.94 90 VAL A N 1
ATOM 722 C CA . VAL A 1 90 ? -4.543 -21.484 -2.801 1 95.94 90 VAL A CA 1
ATOM 723 C C . VAL A 1 90 ? -4.641 -19.984 -2.52 1 95.94 90 VAL A C 1
ATOM 725 O O . VAL A 1 90 ? -5.602 -19.531 -1.898 1 95.94 90 VAL A O 1
ATOM 728 N N . SER A 1 91 ? -3.672 -19.234 -2.84 1 96.19 91 SER A N 1
ATOM 729 C CA . SER A 1 91 ? -3.701 -17.781 -2.848 1 96.19 91 SER A CA 1
ATOM 730 C C . SER A 1 91 ? -3.594 -17.234 -4.266 1 96.19 91 SER A C 1
ATOM 732 O O . SER A 1 91 ? -2.906 -17.812 -5.109 1 96.19 91 SER A O 1
ATOM 734 N N . VAL A 1 92 ? -4.32 -16.172 -4.48 1 97 92 VAL A N 1
ATOM 735 C CA . VAL A 1 92 ? -4.316 -15.539 -5.793 1 97 92 VAL A CA 1
ATOM 736 C C . VAL A 1 92 ? -3.854 -14.086 -5.672 1 97 92 VAL A C 1
ATOM 738 O O . VAL A 1 92 ? -4.309 -13.359 -4.785 1 97 92 VAL A O 1
ATOM 741 N N . TYR A 1 93 ? -2.916 -13.703 -6.547 1 98.06 93 TYR A N 1
ATOM 742 C CA . TYR A 1 93 ? -2.436 -12.328 -6.637 1 98.06 93 TYR A CA 1
ATOM 743 C C . TYR A 1 93 ? -2.508 -11.812 -8.07 1 98.06 93 TYR A C 1
ATOM 745 O O . TYR A 1 93 ? -2.477 -12.602 -9.016 1 98.06 93 TYR A O 1
ATOM 753 N N . SER A 1 94 ? -2.643 -10.547 -8.219 1 97.94 94 SER A N 1
ATOM 754 C CA . SER A 1 94 ? -2.545 -9.891 -9.523 1 97.94 94 SER A CA 1
ATOM 755 C C . SER A 1 94 ? -1.455 -8.828 -9.523 1 97.94 94 SER A C 1
ATOM 757 O O . SER A 1 94 ? -1.302 -8.086 -8.547 1 97.94 94 SER A O 1
ATOM 759 N N . ILE A 1 95 ? -0.74 -8.797 -10.594 1 98.31 95 ILE A N 1
ATOM 760 C CA . ILE A 1 95 ? 0.3 -7.785 -10.758 1 98.31 95 ILE A CA 1
ATOM 761 C C . ILE A 1 95 ? -0.339 -6.414 -10.953 1 98.31 95 ILE A C 1
ATOM 763 O O . ILE A 1 95 ? -1.311 -6.273 -11.703 1 98.31 95 ILE A O 1
ATOM 767 N N . VAL A 1 96 ? 0.152 -5.469 -10.242 1 97.81 96 VAL A N 1
ATOM 768 C CA . VAL A 1 96 ? -0.322 -4.09 -10.305 1 97.81 96 VAL A CA 1
ATOM 769 C C . VAL A 1 96 ? 0.613 -3.26 -11.18 1 97.81 96 VAL A C 1
ATOM 771 O O . VAL A 1 96 ? 1.835 -3.318 -11.023 1 97.81 96 VAL A O 1
ATOM 774 N N . THR A 1 97 ? 0.111 -2.615 -12.156 1 97.19 97 THR A N 1
ATOM 775 C CA . THR A 1 97 ? 0.863 -1.583 -12.867 1 97.19 97 THR A CA 1
ATOM 776 C C . THR A 1 97 ? 0.626 -0.214 -12.234 1 97.19 97 THR A C 1
ATOM 778 O O . THR A 1 97 ? -0.458 0.359 -12.367 1 97.19 97 THR A O 1
ATOM 781 N N . LEU A 1 98 ? 1.616 0.2 -11.562 1 95.88 98 LEU A N 1
ATOM 782 C CA . LEU A 1 98 ? 1.507 1.465 -10.844 1 95.88 98 LEU A CA 1
ATOM 783 C C . LEU A 1 98 ? 1.696 2.646 -11.789 1 95.88 98 LEU A C 1
ATOM 785 O O . LEU A 1 98 ? 2.568 2.615 -12.664 1 95.88 98 LEU A O 1
ATOM 789 N N . ARG A 1 99 ? 0.871 3.607 -11.633 1 92.75 99 ARG A N 1
ATOM 790 C CA . ARG A 1 99 ? 0.913 4.828 -12.43 1 92.75 99 ARG A CA 1
ATOM 791 C C . ARG A 1 99 ? 0.716 6.062 -11.555 1 92.75 99 ARG A C 1
ATOM 793 O O . ARG A 1 99 ? 0.312 5.949 -10.398 1 92.75 99 ARG A O 1
ATOM 800 N N . GLU A 1 100 ? 1.064 7.246 -12.094 1 86.81 100 GLU A N 1
ATOM 801 C CA . GLU A 1 100 ? 0.814 8.547 -11.477 1 86.81 100 GLU A CA 1
ATOM 802 C C . GLU A 1 100 ? -0.141 9.383 -12.32 1 86.81 100 GLU A C 1
ATOM 804 O O . GLU A 1 100 ? 0.127 9.648 -13.492 1 86.81 100 GLU A O 1
ATOM 809 N N . PRO A 1 101 ? -1.256 9.82 -11.703 1 85.25 101 PRO A N 1
ATOM 810 C CA . PRO A 1 101 ? -1.718 9.555 -10.344 1 85.25 101 PRO A CA 1
ATOM 811 C C . PRO A 1 101 ? -2.115 8.094 -10.133 1 85.25 101 PRO A C 1
ATOM 813 O O . PRO A 1 101 ? -2.4 7.383 -11.094 1 85.25 101 PRO A O 1
ATOM 816 N N . PHE A 1 102 ? -2.125 7.629 -8.898 1 88.25 102 PHE A N 1
ATOM 817 C CA . PHE A 1 102 ? -2.336 6.23 -8.547 1 88.25 102 PHE A CA 1
ATOM 818 C C . PHE A 1 102 ? -3.66 5.727 -9.109 1 88.25 102 PHE A C 1
ATOM 820 O O . PHE A 1 102 ? -3.781 4.555 -9.477 1 88.25 102 PHE A O 1
ATOM 827 N N . GLU A 1 103 ? -4.637 6.566 -9.188 1 84.38 103 GLU A N 1
ATOM 828 C CA . GLU A 1 103 ? -5.961 6.195 -9.672 1 84.38 103 GLU A CA 1
ATOM 829 C C . GLU A 1 103 ? -5.891 5.641 -11.094 1 84.38 103 GLU A C 1
ATOM 831 O O . GLU A 1 103 ? -6.82 4.969 -11.547 1 84.38 103 GLU A O 1
ATOM 836 N N . SER A 1 104 ? -4.871 5.949 -11.789 1 90.62 104 SER A N 1
ATOM 837 C CA . SER A 1 104 ? -4.699 5.473 -13.156 1 90.62 104 SER A CA 1
ATOM 838 C C . SER A 1 104 ? -4.012 4.113 -13.188 1 90.62 104 SER A C 1
ATOM 840 O O . SER A 1 104 ? -3.844 3.52 -14.25 1 90.62 104 SER A O 1
ATOM 842 N N . SER A 1 105 ? -3.65 3.605 -11.977 1 94 105 SER A N 1
ATOM 843 C CA . SER A 1 105 ? -3.021 2.291 -11.898 1 94 105 SER A CA 1
ATOM 844 C C . SER A 1 105 ? -4.004 1.185 -12.266 1 94 105 SER A C 1
ATOM 846 O O . SER A 1 105 ? -5.219 1.375 -12.188 1 94 105 SER A O 1
ATOM 848 N N . THR A 1 106 ? -3.49 0.074 -12.711 1 96 106 THR A N 1
ATOM 849 C CA . THR A 1 106 ? -4.332 -1.031 -13.156 1 96 106 THR A CA 1
ATOM 850 C C . THR A 1 106 ? -3.84 -2.354 -12.578 1 96 106 THR A C 1
ATOM 852 O O . THR A 1 106 ? -2.717 -2.438 -12.07 1 96 106 THR A O 1
ATOM 855 N N . LEU A 1 107 ? -4.707 -3.334 -12.609 1 95.62 107 LEU A N 1
ATOM 856 C CA . LEU A 1 107 ? -4.449 -4.715 -12.219 1 95.62 107 LEU A CA 1
ATOM 857 C C . LEU A 1 107 ? -4.512 -5.641 -13.43 1 95.62 107 LEU A C 1
ATOM 859 O O . LEU A 1 107 ? -5.395 -5.504 -14.273 1 95.62 107 LEU A O 1
ATOM 863 N N . ASN A 1 108 ? -3.551 -6.516 -13.555 1 96.88 108 ASN A N 1
ATOM 864 C CA . ASN A 1 108 ? -3.643 -7.566 -14.562 1 96.88 108 ASN A CA 1
ATOM 865 C C . ASN A 1 108 ? -4.551 -8.703 -14.102 1 96.88 108 ASN A C 1
ATOM 867 O O . ASN A 1 108 ? -4.117 -9.594 -13.359 1 96.88 108 ASN A O 1
ATOM 871 N N . LEU A 1 109 ? -5.832 -8.742 -14.547 1 97 109 LEU A N 1
ATOM 872 C CA . LEU A 1 109 ? -6.773 -9.789 -14.164 1 97 109 LEU A CA 1
ATOM 873 C C . LEU A 1 109 ? -6.711 -10.961 -15.141 1 97 109 LEU A C 1
ATOM 875 O O . LEU A 1 109 ? -7.238 -12.039 -14.859 1 97 109 LEU A O 1
ATOM 879 N N . LYS A 1 110 ? -6.066 -10.711 -16.219 1 97 110 LYS A N 1
ATOM 880 C CA . LYS A 1 110 ? -5.977 -11.727 -17.266 1 97 110 LYS A CA 1
ATOM 881 C C . LYS A 1 110 ? -4.953 -12.797 -16.906 1 97 110 LYS A C 1
ATOM 883 O O . LYS A 1 110 ? -5.09 -13.953 -17.312 1 97 110 LYS A O 1
ATOM 888 N N . ALA A 1 111 ? -3.92 -12.422 -16.172 1 97.25 111 ALA A N 1
ATOM 889 C CA . ALA A 1 111 ? -2.82 -13.336 -15.883 1 97.25 111 ALA A CA 1
ATOM 890 C C . ALA A 1 111 ? -2.461 -13.328 -14.398 1 97.25 111 ALA A C 1
ATOM 892 O O . ALA A 1 111 ? -1.358 -12.922 -14.023 1 97.25 111 ALA A O 1
ATOM 893 N N . PRO A 1 112 ? -3.311 -13.93 -13.562 1 97.62 112 PRO A N 1
ATOM 894 C CA . PRO A 1 112 ? -3.031 -13.938 -12.125 1 97.62 112 PRO A CA 1
ATOM 895 C C . PRO A 1 112 ? -1.882 -14.875 -11.758 1 97.62 112 PRO A C 1
ATOM 897 O O . PRO A 1 112 ? -1.555 -15.789 -12.523 1 97.62 112 PRO A O 1
ATOM 900 N N . ILE A 1 113 ? -1.258 -14.539 -10.695 1 98.38 113 ILE A N 1
ATOM 901 C CA . ILE A 1 113 ? -0.322 -15.438 -10.031 1 98.38 113 ILE A CA 1
ATOM 902 C C . ILE A 1 113 ? -1.072 -16.328 -9.039 1 98.38 113 ILE A C 1
ATOM 904 O O . ILE A 1 113 ? -1.725 -15.82 -8.125 1 98.38 113 ILE A O 1
ATOM 908 N N . VAL A 1 114 ? -1.018 -17.594 -9.25 1 97.81 114 VAL A N 1
ATOM 909 C CA . VAL A 1 114 ? -1.647 -18.562 -8.352 1 97.81 114 VAL A CA 1
ATOM 910 C C . VAL A 1 114 ? -0.577 -19.281 -7.539 1 97.81 114 VAL A C 1
ATOM 912 O O . VAL A 1 114 ? 0.418 -19.766 -8.094 1 97.81 114 VAL A O 1
ATOM 915 N N . ILE A 1 115 ? -0.771 -19.359 -6.203 1 98 115 ILE A N 1
ATOM 916 C CA . ILE A 1 115 ? 0.193 -19.984 -5.316 1 98 115 ILE A CA 1
ATOM 917 C C . ILE A 1 115 ? -0.501 -21.078 -4.496 1 98 115 ILE A C 1
ATOM 919 O O . ILE A 1 115 ? -1.498 -20.812 -3.82 1 98 115 ILE A O 1
ATOM 923 N N . GLU A 1 116 ? -0.08 -22.266 -4.68 1 97.25 116 GLU A N 1
ATOM 924 C CA . GLU A 1 116 ? -0.403 -23.312 -3.717 1 97.25 116 GLU A CA 1
ATOM 925 C C . GLU A 1 116 ? 0.378 -23.125 -2.418 1 97.25 116 GLU A C 1
ATOM 927 O O . GLU A 1 116 ? 1.61 -23.141 -2.422 1 97.25 116 GLU A O 1
ATOM 932 N N . THR A 1 117 ? -0.251 -22.969 -1.26 1 95.69 117 THR A N 1
ATOM 933 C CA . THR A 1 117 ? 0.379 -22.344 -0.098 1 95.69 117 THR A CA 1
ATOM 934 C C . THR A 1 117 ? 1.002 -23.406 0.806 1 95.69 117 THR A C 1
ATOM 936 O O . THR A 1 117 ? 1.82 -23.094 1.672 1 95.69 117 THR A O 1
ATOM 939 N N . LYS A 1 118 ? 0.72 -24.625 0.657 1 94.44 118 LYS A N 1
ATOM 940 C CA . LYS A 1 118 ? 1.302 -25.672 1.499 1 94.44 118 LYS A CA 1
ATOM 941 C C . LYS A 1 118 ? 2.75 -25.953 1.107 1 94.44 118 LYS A C 1
ATOM 943 O O . LYS A 1 118 ? 3.648 -25.891 1.947 1 94.44 118 LYS A O 1
ATOM 948 N N . GLU A 1 119 ? 2.918 -26.219 -0.093 1 95.06 119 GLU A N 1
ATOM 949 C CA . GLU A 1 119 ? 4.262 -26.5 -0.599 1 95.06 119 GLU A CA 1
ATOM 950 C C . GLU A 1 119 ? 4.875 -25.25 -1.23 1 95.06 119 GLU A C 1
ATOM 952 O O . GLU A 1 119 ? 6.023 -25.266 -1.677 1 95.06 119 GLU A O 1
ATOM 957 N N . ARG A 1 120 ? 4.145 -24.188 -1.311 1 97.5 120 ARG A N 1
ATOM 958 C CA . ARG A 1 120 ? 4.57 -22.875 -1.797 1 97.5 120 ARG A CA 1
ATOM 959 C C . ARG A 1 120 ? 5.035 -22.953 -3.248 1 97.5 120 ARG A C 1
ATOM 961 O O . ARG A 1 120 ? 6.137 -22.516 -3.576 1 97.5 120 ARG A O 1
ATOM 968 N N . ARG A 1 121 ? 4.184 -23.453 -4.035 1 98 121 ARG A N 1
ATOM 969 C CA . ARG A 1 121 ? 4.379 -23.5 -5.48 1 98 121 ARG A CA 1
ATOM 970 C C . ARG A 1 121 ? 3.547 -22.438 -6.18 1 98 121 ARG A C 1
ATOM 972 O O . ARG A 1 121 ? 2.357 -22.281 -5.898 1 98 121 ARG A O 1
ATOM 979 N N . GLY A 1 122 ? 4.219 -21.719 -7.117 1 98.44 122 GLY A N 1
ATOM 980 C CA . GLY A 1 122 ? 3.531 -20.641 -7.812 1 98.44 122 GLY A CA 1
ATOM 981 C C . GLY A 1 122 ? 3.504 -20.828 -9.32 1 98.44 122 GLY A C 1
ATOM 982 O O . GLY A 1 122 ? 4.324 -21.562 -9.875 1 98.44 122 GLY A O 1
ATOM 983 N N . LYS A 1 123 ? 2.57 -20.188 -9.945 1 97.94 123 LYS A N 1
ATOM 984 C CA . LYS A 1 123 ? 2.42 -20.156 -11.398 1 97.94 123 LYS A CA 1
ATOM 985 C C . LYS A 1 123 ? 1.622 -18.938 -11.844 1 97.94 123 LYS A C 1
ATOM 987 O O . LYS A 1 123 ? 0.615 -18.594 -11.219 1 97.94 123 LYS A O 1
ATOM 992 N N . GLN A 1 124 ? 2.104 -18.281 -12.836 1 97.56 124 GLN A N 1
ATOM 993 C CA . GLN A 1 124 ? 1.245 -17.312 -13.5 1 97.56 124 GLN A CA 1
ATOM 994 C C . GLN A 1 124 ? 0.34 -17.984 -14.523 1 97.56 124 GLN A C 1
ATOM 996 O O . GLN A 1 124 ? 0.824 -18.609 -15.469 1 97.56 124 GLN A O 1
ATOM 1001 N N . VAL A 1 125 ? -0.935 -17.859 -14.352 1 95.81 125 VAL A N 1
ATOM 1002 C CA . VAL A 1 125 ? -1.906 -18.516 -15.219 1 95.81 125 VAL A CA 1
ATOM 1003 C C . VAL A 1 125 ? -2.506 -17.5 -16.188 1 95.81 125 VAL A C 1
ATOM 1005 O O . VAL A 1 125 ? -2.934 -16.422 -15.773 1 95.81 125 VAL A O 1
ATOM 1008 N N . ILE A 1 126 ? -2.49 -17.875 -17.453 1 93.56 126 ILE A N 1
ATOM 1009 C CA . ILE A 1 126 ? -3.092 -16.984 -18.438 1 93.56 126 ILE A CA 1
ATOM 1010 C C . ILE A 1 126 ? -4.543 -17.406 -18.688 1 93.56 126 ILE A C 1
ATOM 1012 O O . ILE A 1 126 ? -4.809 -18.516 -19.156 1 93.56 126 ILE A O 1
ATOM 1016 N N . LEU A 1 127 ? -5.465 -16.547 -18.312 1 93.12 127 LEU A N 1
ATOM 1017 C CA . LEU A 1 127 ? -6.891 -16.828 -18.438 1 93.12 127 LEU A CA 1
ATOM 1018 C C . LEU A 1 127 ? -7.406 -16.438 -19.828 1 93.12 127 LEU A C 1
ATOM 1020 O O . LEU A 1 127 ? -6.75 -15.688 -20.547 1 93.12 127 LEU A O 1
ATOM 1024 N N . ASP A 1 128 ? -8.492 -16.969 -20.172 1 84.88 128 ASP A N 1
ATOM 1025 C CA . ASP A 1 128 ? -9.102 -16.625 -21.453 1 84.88 128 ASP A CA 1
ATOM 1026 C C . ASP A 1 128 ? -9.523 -15.164 -21.484 1 84.88 128 ASP A C 1
ATOM 1028 O O . ASP A 1 128 ? -9.164 -14.391 -20.594 1 84.88 128 ASP A O 1
ATOM 1032 N N . ASP A 1 129 ? -10.18 -14.695 -22.578 1 81.94 129 ASP A N 1
ATOM 1033 C CA . ASP A 1 129 ? -10.438 -13.281 -22.859 1 81.94 129 ASP A CA 1
ATOM 1034 C C . ASP A 1 129 ? -11.578 -12.75 -21.984 1 81.94 129 ASP A C 1
ATOM 1036 O O . ASP A 1 129 ? -12.234 -11.766 -22.359 1 81.94 129 ASP A O 1
ATOM 1040 N N . ALA A 1 130 ? -11.68 -13.367 -20.844 1 85.88 130 ALA A N 1
ATOM 1041 C CA . ALA A 1 130 ? -12.773 -12.93 -19.984 1 85.88 130 ALA A CA 1
ATOM 1042 C C . ALA A 1 130 ? -12.344 -11.742 -19.125 1 85.88 130 ALA A C 1
ATOM 1044 O O . ALA A 1 130 ? -13.18 -10.953 -18.688 1 85.88 130 ALA A O 1
ATOM 1045 N N . TYR A 1 131 ? -11.094 -11.625 -18.859 1 93.88 131 TYR A N 1
ATOM 1046 C CA . TYR A 1 131 ? -10.625 -10.562 -17.984 1 93.88 131 TYR A CA 1
ATOM 1047 C C . TYR A 1 131 ? -9.57 -9.703 -18.672 1 93.88 131 TYR A C 1
ATOM 1049 O O . TYR A 1 131 ? -8.812 -10.203 -19.516 1 93.88 131 TYR A O 1
ATOM 1057 N N . PRO A 1 132 ? -9.586 -8.445 -18.406 1 94.94 132 PRO A N 1
ATOM 1058 C CA . PRO A 1 132 ? -8.602 -7.551 -19.016 1 94.94 132 PRO A CA 1
ATOM 1059 C C . PRO A 1 132 ? -7.23 -7.637 -18.328 1 94.94 132 PRO A C 1
ATOM 1061 O O . PRO A 1 132 ? -7.145 -7.949 -17.141 1 94.94 132 PRO A O 1
ATOM 1064 N N . ALA A 1 133 ? -6.164 -7.375 -19.094 1 95.88 133 ALA A N 1
ATOM 1065 C CA . ALA A 1 133 ? -4.812 -7.273 -18.547 1 95.88 133 ALA A CA 1
ATOM 1066 C C . ALA A 1 133 ? -4.641 -5.988 -17.75 1 95.88 133 ALA A C 1
ATOM 1068 O O . ALA A 1 133 ? -3.738 -5.891 -16.906 1 95.88 133 ALA A O 1
ATOM 1069 N N . ARG A 1 134 ? -5.551 -5.023 -18.031 1 96.12 134 ARG A N 1
ATOM 1070 C CA . ARG A 1 134 ? -5.484 -3.744 -17.328 1 96.12 134 ARG A CA 1
ATOM 1071 C C . ARG A 1 134 ? -6.848 -3.361 -16.766 1 96.12 134 ARG A C 1
ATOM 1073 O O . ARG A 1 134 ? -7.625 -2.666 -17.422 1 96.12 134 ARG A O 1
ATOM 1080 N N . TYR A 1 135 ? -7.082 -3.775 -15.594 1 95 135 TYR A N 1
ATOM 1081 C CA . TYR A 1 135 ? -8.297 -3.43 -14.859 1 95 135 TYR A CA 1
ATOM 1082 C C . TYR A 1 135 ? -8.047 -2.277 -13.898 1 95 135 TYR A C 1
ATOM 1084 O O . TYR A 1 135 ? -7.145 -2.348 -13.062 1 95 135 TYR A O 1
ATOM 1092 N N . PRO A 1 136 ? -8.812 -1.177 -13.93 1 91.81 136 PRO A N 1
ATOM 1093 C CA . PRO A 1 136 ? -8.555 -0.013 -13.078 1 91.81 136 PRO A CA 1
ATOM 1094 C C . PRO A 1 136 ? -8.641 -0.337 -11.594 1 91.81 136 PRO A C 1
ATOM 1096 O O . PRO A 1 136 ? -9.555 -1.054 -11.164 1 91.81 136 PRO A O 1
ATOM 1099 N N . LEU A 1 137 ? -7.641 0.099 -10.828 1 86.06 137 LEU A N 1
ATOM 1100 C CA . LEU A 1 137 ? -7.629 -0.056 -9.375 1 86.06 137 LEU A CA 1
ATOM 1101 C C . LEU A 1 137 ? -8.586 0.93 -8.711 1 86.06 137 LEU A C 1
ATOM 1103 O O . LEU A 1 137 ? -9.125 0.651 -7.641 1 86.06 137 LEU A O 1
ATOM 1107 N N . GLY A 1 138 ? -8.539 2.244 -9.164 1 70.5 138 GLY A N 1
ATOM 1108 C CA . GLY A 1 138 ? -9.297 3.322 -8.547 1 70.5 138 GLY A CA 1
ATOM 1109 C C . GLY A 1 138 ? -10.633 3.568 -9.219 1 70.5 138 GLY A C 1
ATOM 1110 O O . GLY A 1 138 ? -10.891 3.059 -10.305 1 70.5 138 GLY A O 1
ATOM 1111 N N . GLY A 1 139 ? -11.555 4.023 -8.312 1 56 139 GLY A N 1
ATOM 1112 C CA . GLY A 1 139 ? -12.883 4.461 -8.695 1 56 139 GLY A CA 1
ATOM 1113 C C . GLY A 1 139 ? -12.875 5.68 -9.602 1 56 139 GLY A C 1
ATOM 1114 O O . GLY A 1 139 ? -11.805 6.191 -9.953 1 56 139 GLY A O 1
ATOM 1115 N N . THR A 1 140 ? -14.078 6.18 -9.969 1 46.53 140 THR A N 1
ATOM 1116 C CA . THR A 1 140 ? -14.484 7.277 -10.836 1 46.53 140 THR A CA 1
ATOM 1117 C C . THR A 1 140 ? -13.82 8.586 -10.406 1 46.53 140 THR A C 1
ATOM 1119 O O . THR A 1 140 ? -13.719 8.867 -9.211 1 46.53 140 THR A O 1
ATOM 1122 N N . LYS A 1 141 ? -13.078 9.227 -11.328 1 43.06 141 LYS A N 1
ATOM 1123 C CA . LYS A 1 141 ? -12.438 10.539 -11.281 1 43.06 141 LYS A CA 1
ATOM 1124 C C . LYS A 1 141 ? -13.258 11.523 -10.461 1 43.06 141 LYS A C 1
ATOM 1126 O O . LYS A 1 141 ? -14.477 11.633 -10.641 1 43.06 141 LYS A O 1
ATOM 1131 N N . ALA A 1 142 ? -12.602 12.195 -9.328 1 37.75 142 ALA A N 1
ATOM 1132 C CA . ALA A 1 142 ? -13.18 13.312 -8.578 1 37.75 142 ALA A CA 1
ATOM 1133 C C . ALA A 1 142 ? -13.047 14.617 -9.352 1 37.75 142 ALA A C 1
ATOM 1135 O O . ALA A 1 142 ? -12.07 14.836 -10.062 1 37.75 142 ALA A O 1
ATOM 1136 N N . GLU A 1 143 ? -13.977 15.289 -9.844 1 31.28 143 GLU A N 1
ATOM 1137 C CA . GLU A 1 143 ? -13.906 16.672 -10.305 1 31.28 143 GLU A CA 1
ATOM 1138 C C . GLU A 1 143 ? -13.773 17.641 -9.133 1 31.28 143 GLU A C 1
ATOM 1140 O O . GLU A 1 143 ? -14.578 17.609 -8.195 1 31.28 143 GLU A O 1
ATOM 1145 N N . VAL A 1 144 ? -12.656 17.953 -8.602 1 31.02 144 VAL A N 1
ATOM 1146 C CA . VAL A 1 144 ? -12.539 19.031 -7.633 1 31.02 144 VAL A CA 1
ATOM 1147 C C . VAL A 1 144 ? -13.031 20.344 -8.25 1 31.02 144 VAL A C 1
ATOM 1149 O O . VAL A 1 144 ? -12.523 20.766 -9.289 1 31.02 144 VAL A O 1
ATOM 1152 N N . ARG A 1 145 ? -14.281 20.922 -7.805 1 30.52 145 ARG A N 1
ATOM 1153 C CA . ARG A 1 145 ? -14.68 22.281 -8.18 1 30.52 145 ARG A CA 1
ATOM 1154 C C . ARG A 1 145 ? -14.18 23.297 -7.152 1 30.52 145 ARG A C 1
ATOM 1156 O O . ARG A 1 145 ? -14.117 23 -5.957 1 30.52 145 ARG A O 1
ATOM 1163 N N . MET B 1 1 ? 19.969 12.172 8.586 1 95.12 1 MET B N 1
ATOM 1164 C CA . MET B 1 1 ? 20 11.641 9.945 1 95.12 1 MET B CA 1
ATOM 1165 C C . MET B 1 1 ? 19.359 10.258 10.008 1 95.12 1 MET B C 1
ATOM 1167 O O . MET B 1 1 ? 18.625 9.867 9.094 1 95.12 1 MET B O 1
ATOM 1171 N N . PHE B 1 2 ? 19.672 9.555 11.094 1 96.94 2 PHE B N 1
ATOM 1172 C CA . PHE B 1 2 ? 19.109 8.219 11.242 1 96.94 2 PHE B CA 1
ATOM 1173 C C . PHE B 1 2 ? 18 8.211 12.289 1 96.94 2 PHE B C 1
ATOM 1175 O O . PHE B 1 2 ? 18.109 8.859 13.328 1 96.94 2 PHE B O 1
ATOM 1182 N N . ILE B 1 3 ? 16.953 7.461 11.898 1 96.88 3 ILE B N 1
ATOM 1183 C CA . ILE B 1 3 ? 15.891 7.289 12.875 1 96.88 3 ILE B CA 1
ATOM 1184 C C . ILE B 1 3 ? 15.523 5.809 12.984 1 96.88 3 ILE B C 1
ATOM 1186 O O . ILE B 1 3 ? 15.742 5.039 12.047 1 96.88 3 ILE B O 1
ATOM 1190 N N . GLU B 1 4 ? 15.016 5.477 14.148 1 96.62 4 GLU B N 1
ATOM 1191 C CA . GLU B 1 4 ? 14.477 4.137 14.359 1 96.62 4 GLU B CA 1
ATOM 1192 C C . GLU B 1 4 ? 12.969 4.102 14.109 1 96.62 4 GLU B C 1
ATOM 1194 O O . GLU B 1 4 ? 12.242 5.004 14.531 1 96.62 4 GLU B O 1
ATOM 1199 N N . THR B 1 5 ? 12.531 3.148 13.328 1 96.5 5 THR B N 1
ATOM 1200 C CA . THR B 1 5 ? 11.109 2.973 13.062 1 96.5 5 THR B CA 1
ATOM 1201 C C . THR B 1 5 ? 10.68 1.539 13.367 1 96.5 5 THR B C 1
ATOM 1203 O O . THR B 1 5 ? 11.5 0.622 13.352 1 96.5 5 THR B O 1
ATOM 1206 N N . ASP B 1 6 ? 9.438 1.354 13.695 1 94.81 6 ASP B N 1
ATOM 1207 C CA . ASP B 1 6 ? 8.938 0.017 14 1 94.81 6 ASP B CA 1
ATOM 1208 C C . ASP B 1 6 ? 8.867 -0.843 12.742 1 94.81 6 ASP B C 1
ATOM 1210 O O . ASP B 1 6 ? 9.234 -2.02 12.766 1 94.81 6 ASP B O 1
ATOM 1214 N N . TYR B 1 7 ? 8.469 -0.293 11.672 1 93.62 7 TYR B N 1
ATOM 1215 C CA . TYR B 1 7 ? 8.25 -1.098 10.469 1 93.62 7 TYR B CA 1
ATOM 1216 C C . TYR B 1 7 ? 9.5 -1.144 9.609 1 93.62 7 TYR B C 1
ATOM 1218 O O . TYR B 1 7 ? 9.891 -2.209 9.117 1 93.62 7 TYR B O 1
ATOM 1226 N N . PHE B 1 8 ? 10.18 -0.087 9.406 1 94.19 8 PHE B N 1
ATOM 1227 C CA . PHE B 1 8 ? 11.266 0.006 8.438 1 94.19 8 PHE B CA 1
ATOM 1228 C C . PHE B 1 8 ? 12.609 -0.256 9.102 1 94.19 8 PHE B C 1
ATOM 1230 O O . PHE B 1 8 ? 13.641 -0.308 8.43 1 94.19 8 PHE B O 1
ATOM 1237 N N . GLY B 1 9 ? 12.586 -0.401 10.414 1 93.75 9 GLY B N 1
ATOM 1238 C CA . GLY B 1 9 ? 13.859 -0.5 11.117 1 93.75 9 GLY B CA 1
ATOM 1239 C C . GLY B 1 9 ? 14.602 0.82 11.195 1 93.75 9 GLY B C 1
ATOM 1240 O O . GLY B 1 9 ? 13.984 1.878 11.336 1 93.75 9 GLY B O 1
ATOM 1241 N N . LYS B 1 10 ? 15.914 0.744 11.258 1 95.75 10 LYS B N 1
ATOM 1242 C CA . L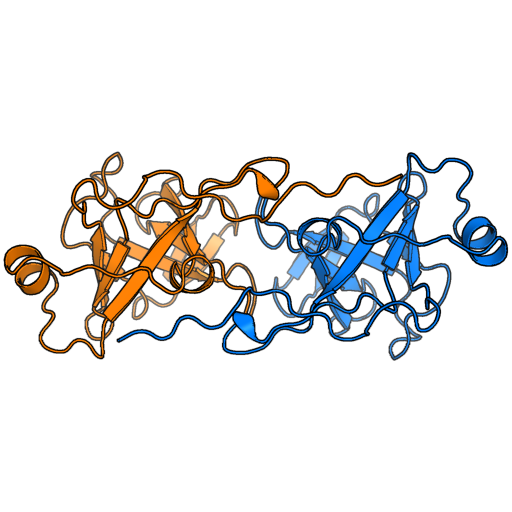YS B 1 10 ? 16.734 1.954 11.258 1 95.75 10 LYS B CA 1
ATOM 1243 C C . LYS B 1 10 ? 16.906 2.494 9.836 1 95.75 10 LYS B C 1
ATOM 1245 O O . LYS B 1 10 ? 17.406 1.789 8.953 1 95.75 10 LYS B O 1
ATOM 1250 N N . ILE B 1 11 ? 16.516 3.742 9.648 1 95.69 11 ILE B N 1
ATOM 1251 C CA . ILE B 1 11 ? 16.609 4.281 8.297 1 95.69 11 ILE B CA 1
ATOM 1252 C C . ILE B 1 11 ? 17.266 5.66 8.336 1 95.69 11 ILE B C 1
ATOM 1254 O O . ILE B 1 11 ? 17.266 6.32 9.375 1 95.69 11 ILE B O 1
ATOM 1258 N N . GLU B 1 12 ? 17.812 5.984 7.191 1 96.62 12 GLU B N 1
ATOM 1259 C CA . GLU B 1 12 ? 18.375 7.316 7.008 1 96.62 12 GLU B CA 1
ATOM 1260 C C . GLU B 1 12 ? 17.375 8.266 6.371 1 96.62 12 GLU B C 1
ATOM 1262 O O . GLU B 1 12 ? 16.719 7.91 5.387 1 96.62 12 GLU B O 1
ATOM 1267 N N . ILE B 1 13 ? 17.141 9.383 7.02 1 96.56 13 ILE B N 1
ATOM 1268 C CA . ILE B 1 13 ? 16.234 10.359 6.434 1 96.56 13 ILE B CA 1
ATOM 1269 C C . ILE B 1 13 ? 16.984 11.664 6.172 1 96.56 13 ILE B C 1
ATOM 1271 O O . ILE B 1 13 ? 18.031 11.922 6.773 1 96.56 13 ILE B O 1
ATOM 1275 N N . ASN B 1 14 ? 16.484 12.383 5.191 1 96.31 14 ASN B N 1
ATOM 1276 C CA . ASN B 1 14 ? 16.953 13.742 4.926 1 96.31 14 ASN B CA 1
ATOM 1277 C C . ASN B 1 14 ? 16.266 14.758 5.828 1 96.31 14 ASN B C 1
ATOM 1279 O O . ASN B 1 14 ? 15.039 14.914 5.781 1 96.31 14 ASN B O 1
ATOM 1283 N N . GLU B 1 15 ? 17 15.5 6.605 1 95.06 15 GLU B N 1
ATOM 1284 C CA . GLU B 1 15 ? 16.469 16.484 7.547 1 95.06 15 GLU B CA 1
ATOM 1285 C C . GLU B 1 15 ? 15.633 17.531 6.832 1 95.06 15 GLU B C 1
ATOM 1287 O O . GLU B 1 15 ? 14.656 18.047 7.387 1 95.06 15 GLU B O 1
ATOM 1292 N N . ALA B 1 16 ? 16.031 17.812 5.637 1 96.25 16 ALA B N 1
ATOM 1293 C CA . ALA B 1 16 ? 15.336 18.828 4.859 1 96.25 16 ALA B CA 1
ATOM 1294 C C . ALA B 1 16 ? 13.922 18.375 4.496 1 96.25 16 ALA B C 1
ATOM 1296 O O . ALA B 1 16 ? 13.094 19.188 4.082 1 96.25 16 ALA B O 1
ATOM 1297 N N . GLU B 1 17 ? 13.656 17.078 4.691 1 96.31 17 GLU B N 1
ATOM 1298 C CA . GLU B 1 17 ? 12.352 16.547 4.289 1 96.31 17 GLU B CA 1
ATOM 1299 C C . GLU B 1 17 ? 11.43 16.359 5.492 1 96.31 17 GLU B C 1
ATOM 1301 O O . GLU B 1 17 ? 10.32 15.859 5.359 1 96.31 17 GLU B O 1
ATOM 1306 N N . THR B 1 18 ? 11.914 16.875 6.605 1 98.44 18 THR B N 1
ATOM 1307 C CA . THR B 1 18 ? 11.094 16.719 7.805 1 98.44 18 THR B CA 1
ATOM 1308 C C . THR B 1 18 ? 9.969 17.75 7.828 1 98.44 18 THR B C 1
ATOM 1310 O O . THR B 1 18 ? 10.078 18.812 7.223 1 98.44 18 THR B O 1
ATOM 1313 N N . ILE B 1 19 ? 8.875 17.406 8.461 1 98.69 19 ILE B N 1
ATOM 1314 C CA . ILE B 1 19 ? 7.676 18.219 8.617 1 98.69 19 ILE B CA 1
ATOM 1315 C C . ILE B 1 19 ? 7.516 18.609 10.086 1 98.69 19 ILE B C 1
ATOM 1317 O O . ILE B 1 19 ? 7.477 17.75 10.969 1 98.69 19 ILE B O 1
ATOM 1321 N N . THR B 1 20 ? 7.41 19.859 10.328 1 98.5 20 THR B N 1
ATOM 1322 C CA . THR B 1 20 ? 7.172 20.328 11.688 1 98.5 20 THR B CA 1
ATOM 1323 C C . THR B 1 20 ? 5.684 20.578 11.922 1 98.5 20 THR B C 1
ATOM 1325 O O . THR B 1 20 ? 5.051 21.328 11.164 1 98.5 20 THR B O 1
ATOM 1328 N N . PHE B 1 21 ? 5.145 20 12.922 1 98.75 21 PHE B N 1
ATOM 1329 C CA . PHE B 1 21 ? 3.736 20.203 13.234 1 98.75 21 PHE B CA 1
ATOM 1330 C C . PHE B 1 21 ? 3.557 21.438 14.117 1 98.75 21 PHE B C 1
ATOM 1332 O O . PHE B 1 21 ? 4.211 21.562 15.156 1 98.75 21 PHE B O 1
ATOM 1339 N N . VAL B 1 22 ? 2.643 22.234 13.719 1 97.94 22 VAL B N 1
ATOM 1340 C CA . VAL B 1 22 ? 2.451 23.516 14.391 1 97.94 22 VAL B CA 1
ATOM 1341 C C . VAL B 1 22 ? 1.522 23.344 15.586 1 97.94 22 VAL B C 1
ATOM 1343 O O . VAL B 1 22 ? 1.348 24.266 16.391 1 97.94 22 VAL B O 1
ATOM 1346 N N . SER B 1 23 ? 0.879 22.25 15.695 1 96.56 23 SER B N 1
ATOM 1347 C CA . SER B 1 23 ? 0.099 21.812 16.844 1 96.56 23 SER B CA 1
ATOM 1348 C C . SER B 1 23 ? 0.252 20.328 17.094 1 96.56 23 SER B C 1
ATOM 1350 O O . SER B 1 23 ? 0.585 19.578 16.172 1 96.56 23 SER B O 1
ATOM 1352 N N . GLU B 1 24 ? 0.04 19.953 18.312 1 93.44 24 GLU B N 1
ATOM 1353 C CA . GLU B 1 24 ? 0.212 18.547 18.688 1 93.44 24 GLU B CA 1
ATOM 1354 C C . GLU B 1 24 ? -0.815 17.672 17.984 1 93.44 24 GLU B C 1
ATOM 1356 O O . GLU B 1 24 ? -1.957 18.078 17.766 1 93.44 24 GLU B O 1
ATOM 1361 N N . ILE B 1 25 ? -0.352 16.5 17.625 1 94.69 25 ILE B N 1
ATOM 1362 C CA . ILE B 1 25 ? -1.312 15.477 17.25 1 94.69 25 ILE B CA 1
ATOM 1363 C C . ILE B 1 25 ? -1.922 14.852 18.5 1 94.69 25 ILE B C 1
ATOM 1365 O O . ILE B 1 25 ? -1.201 14.461 19.422 1 94.69 25 ILE B O 1
ATOM 1369 N N . PRO B 1 26 ? -3.25 14.742 18.531 1 91.75 26 PRO B N 1
ATOM 1370 C CA . PRO B 1 26 ? -3.877 14.133 19.703 1 91.75 26 PRO B CA 1
ATOM 1371 C C . PRO B 1 26 ? -3.289 12.766 20.047 1 91.75 26 PRO B C 1
ATOM 1373 O O . PRO B 1 26 ? -3.133 11.922 19.156 1 91.75 26 PRO B O 1
ATOM 1376 N N . GLY B 1 27 ? -2.887 12.539 21.312 1 93.56 27 GLY B N 1
ATOM 1377 C CA . GLY B 1 27 ? -2.342 11.273 21.781 1 93.56 27 GLY B CA 1
ATOM 1378 C C . GLY B 1 27 ? -0.825 11.242 21.766 1 93.56 27 GLY B C 1
ATOM 1379 O O . GLY B 1 27 ? -0.216 10.359 22.375 1 93.56 27 GLY B O 1
ATOM 1380 N N . PHE B 1 28 ? -0.276 12.258 21.109 1 96.25 28 PHE B N 1
ATOM 1381 C CA . PHE B 1 28 ? 1.176 12.242 20.969 1 96.25 28 PHE B CA 1
ATOM 1382 C C . PHE B 1 28 ? 1.748 13.648 21.156 1 96.25 28 PHE B C 1
ATOM 1384 O O . PHE B 1 28 ? 2.34 14.211 20.234 1 96.25 28 PHE B O 1
ATOM 1391 N N . PRO B 1 29 ? 1.671 14.125 22.359 1 95.19 29 PRO B N 1
ATOM 1392 C CA . PRO B 1 29 ? 2.094 15.508 22.594 1 95.19 29 PRO B CA 1
ATOM 1393 C C . PRO B 1 29 ? 3.598 15.703 22.422 1 95.19 29 PRO B C 1
ATOM 1395 O O . PRO B 1 29 ? 4.051 16.828 22.172 1 95.19 29 PRO B O 1
ATOM 1398 N N . ASP B 1 30 ? 4.359 14.664 22.453 1 96.19 30 ASP B N 1
ATOM 1399 C CA . ASP B 1 30 ? 5.816 14.781 22.391 1 96.19 30 ASP B CA 1
ATOM 1400 C C . ASP B 1 30 ? 6.324 14.641 20.969 1 96.19 30 ASP B C 1
ATOM 1402 O O . ASP B 1 30 ? 7.516 14.82 20.703 1 96.19 30 ASP B O 1
ATOM 1406 N N . SER B 1 31 ? 5.484 14.32 20.078 1 97.44 31 SER B N 1
ATOM 1407 C CA . SER B 1 31 ? 5.848 14.203 18.672 1 97.44 31 SER B CA 1
ATOM 1408 C C . SER B 1 31 ? 5.543 15.492 17.906 1 97.44 31 SER B C 1
ATOM 1410 O O . SER B 1 31 ? 4.379 15.82 17.672 1 97.44 31 SER B O 1
ATOM 1412 N N . LYS B 1 32 ? 6.617 16.125 17.469 1 97.62 32 LYS B N 1
ATOM 1413 C CA . LYS B 1 32 ? 6.426 17.438 16.844 1 97.62 32 LYS B CA 1
ATOM 1414 C C . LYS B 1 32 ? 6.984 17.453 15.422 1 97.62 32 LYS B C 1
ATOM 1416 O O . LYS B 1 32 ? 6.652 18.344 14.633 1 97.62 32 LYS B O 1
ATOM 1421 N N . THR B 1 33 ? 7.922 16.641 15.18 1 98.44 33 THR B N 1
ATOM 1422 C CA . THR B 1 33 ? 8.547 16.562 13.867 1 98.44 33 THR B CA 1
ATOM 1423 C C . THR B 1 33 ? 8.344 15.188 13.242 1 98.44 33 THR B C 1
ATOM 1425 O O . THR B 1 33 ? 8.508 14.164 13.922 1 98.44 33 THR B O 1
ATOM 1428 N N . PHE B 1 34 ? 7.98 15.188 12.023 1 98.81 34 PHE B N 1
ATOM 1429 C CA . PHE B 1 34 ? 7.645 13.945 11.328 1 98.81 34 PHE B CA 1
ATOM 1430 C C . PHE B 1 34 ? 8.328 13.883 9.969 1 98.81 34 PHE B C 1
ATOM 1432 O O . PHE B 1 34 ? 8.828 14.891 9.469 1 98.81 34 PHE B O 1
ATOM 1439 N N . VAL B 1 35 ? 8.367 12.703 9.422 1 98.69 35 VAL B N 1
ATOM 1440 C CA . VAL B 1 35 ? 8.75 12.461 8.039 1 98.69 35 VAL B CA 1
ATOM 1441 C C . VAL B 1 35 ? 7.719 11.562 7.363 1 98.69 35 VAL B C 1
ATOM 1443 O O . VAL B 1 35 ? 7.07 10.75 8.031 1 98.69 35 VAL B O 1
ATOM 1446 N N . LEU B 1 36 ? 7.496 11.766 6.094 1 98.5 36 LEU B N 1
ATOM 1447 C CA . LEU B 1 36 ? 6.684 10.883 5.27 1 98.5 36 LEU B CA 1
ATOM 1448 C C . LEU B 1 36 ? 7.551 9.836 4.57 1 98.5 36 LEU B C 1
ATOM 1450 O O . LEU B 1 36 ? 8.414 10.188 3.766 1 98.5 36 LEU B O 1
ATOM 1454 N N . ILE B 1 37 ? 7.328 8.609 4.887 1 97.44 37 ILE B N 1
ATOM 1455 C CA . ILE B 1 37 ? 8.086 7.512 4.297 1 97.44 37 ILE B CA 1
ATOM 1456 C C . ILE B 1 37 ? 7.176 6.676 3.4 1 97.44 37 ILE B C 1
ATOM 1458 O O . ILE B 1 37 ? 6.215 6.07 3.875 1 97.44 37 ILE B O 1
ATOM 1462 N N . PRO B 1 38 ? 7.457 6.613 2.107 1 97.19 38 PRO B N 1
ATOM 1463 C CA . PRO B 1 38 ? 6.609 5.789 1.243 1 97.19 38 PRO B CA 1
ATOM 1464 C C . PRO B 1 38 ? 6.762 4.297 1.519 1 97.19 38 PRO B C 1
ATOM 1466 O O . PRO B 1 38 ? 7.879 3.816 1.749 1 97.19 38 PRO B O 1
ATOM 1469 N N . TYR B 1 39 ? 5.664 3.551 1.552 1 97 39 TYR B N 1
ATOM 1470 C CA . TYR B 1 39 ? 5.727 2.1 1.695 1 97 39 TYR B CA 1
ATOM 1471 C C . TYR B 1 39 ? 6.207 1.445 0.406 1 97 39 TYR B C 1
ATOM 1473 O O . TYR B 1 39 ? 6.707 0.317 0.425 1 97 39 TYR B O 1
ATOM 1481 N N . GLY B 1 40 ? 6.086 2.043 -0.669 1 94.75 40 GLY B N 1
ATOM 1482 C CA . GLY B 1 40 ? 6.516 1.628 -1.995 1 94.75 40 GLY B CA 1
ATOM 1483 C C . GLY B 1 40 ? 6.52 2.762 -3.004 1 94.75 40 GLY B C 1
ATOM 1484 O O . GLY B 1 40 ? 5.77 3.73 -2.859 1 94.75 40 GLY B O 1
ATOM 1485 N N . GLU B 1 41 ? 7.367 2.539 -3.977 1 91.19 41 GLU B N 1
ATOM 1486 C CA . GLU B 1 41 ? 7.371 3.547 -5.031 1 91.19 41 GLU B CA 1
ATOM 1487 C C . GLU B 1 41 ? 6.016 3.619 -5.73 1 91.19 41 GLU B C 1
ATOM 1489 O O . GLU B 1 41 ? 5.461 2.592 -6.133 1 91.19 41 GLU B O 1
ATOM 1494 N N . ASP B 1 42 ? 5.359 4.758 -5.77 1 91.31 42 ASP B N 1
ATOM 1495 C CA . ASP B 1 42 ? 4.133 5.082 -6.492 1 91.31 42 ASP B CA 1
ATOM 1496 C C . ASP B 1 42 ? 2.918 4.438 -5.832 1 91.31 42 ASP B C 1
ATOM 1498 O O . ASP B 1 42 ? 1.816 4.469 -6.383 1 91.31 42 ASP B O 1
ATOM 1502 N N . LEU B 1 43 ? 3.088 3.635 -4.699 1 95.06 43 LEU B N 1
ATOM 1503 C CA . LEU B 1 43 ? 1.933 3.223 -3.91 1 95.06 43 LEU B CA 1
ATOM 1504 C C . LEU B 1 43 ? 1.287 4.422 -3.223 1 95.06 43 LEU B C 1
ATOM 1506 O O . LEU B 1 43 ? 1.968 5.402 -2.906 1 95.06 43 LEU B O 1
ATOM 1510 N N . PRO B 1 44 ? 0.035 4.348 -2.955 1 94.38 44 PRO B N 1
ATOM 1511 C CA . PRO B 1 44 ? -0.657 5.512 -2.393 1 94.38 44 PRO B CA 1
ATOM 1512 C C . PRO B 1 44 ? -0.661 5.512 -0.865 1 94.38 44 PRO B C 1
ATOM 1514 O O . PRO B 1 44 ? -1.661 5.883 -0.247 1 94.38 44 PRO B O 1
ATOM 1517 N N . PHE B 1 45 ? 0.329 4.98 -0.208 1 97 45 PHE B N 1
ATOM 1518 C CA . PHE B 1 45 ? 0.401 4.922 1.247 1 97 45 PHE B CA 1
ATOM 1519 C C . PHE B 1 45 ? 1.773 5.363 1.739 1 97 45 PHE B C 1
ATOM 1521 O O . PHE B 1 45 ? 2.793 5.023 1.137 1 97 45 PHE B O 1
ATOM 1528 N N . TRP B 1 46 ? 1.714 6.035 2.852 1 98.06 46 TRP B N 1
ATOM 1529 C CA . TRP B 1 46 ? 2.928 6.508 3.508 1 98.06 46 TRP B CA 1
ATOM 1530 C C . TRP B 1 46 ? 2.848 6.297 5.016 1 98.06 46 TRP B C 1
ATOM 1532 O O . TRP B 1 46 ? 1.754 6.234 5.5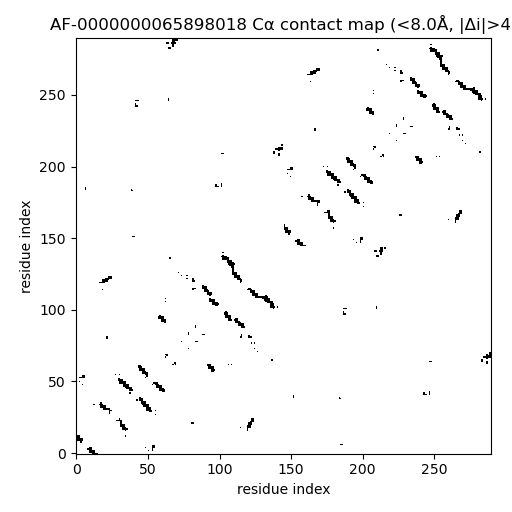86 1 98.06 46 TRP B O 1
ATOM 1542 N N . SER B 1 47 ? 3.982 6.188 5.562 1 98.44 47 SER B N 1
ATOM 1543 C CA . SER B 1 47 ? 4.098 6.301 7.016 1 98.44 47 SER B CA 1
ATOM 1544 C C . SER B 1 47 ? 4.422 7.73 7.434 1 98.44 47 SER B C 1
ATOM 1546 O O . SER B 1 47 ? 5.426 8.297 6.996 1 98.44 47 SER B O 1
ATOM 1548 N N . LEU B 1 48 ? 3.529 8.352 8.133 1 98.81 48 LEU B N 1
ATOM 1549 C CA . LEU B 1 48 ? 3.865 9.57 8.859 1 98.81 48 LEU B CA 1
ATOM 1550 C C . LEU B 1 48 ? 4.539 9.242 10.188 1 98.81 48 LEU B C 1
ATOM 1552 O O . LEU B 1 48 ? 3.867 8.922 11.172 1 98.81 48 LEU B O 1
ATOM 1556 N N . GLN B 1 49 ? 5.809 9.367 10.227 1 98.5 49 GLN B N 1
ATOM 1557 C CA . GLN B 1 49 ? 6.637 8.828 11.297 1 98.5 49 GLN B CA 1
ATOM 1558 C C . GLN B 1 49 ? 7.266 9.945 12.125 1 98.5 49 GLN B C 1
ATOM 1560 O O . GLN B 1 49 ? 7.938 10.828 11.586 1 98.5 49 GLN B O 1
ATOM 1565 N N . SER B 1 50 ? 7.027 9.922 13.398 1 98.62 50 SER B N 1
ATOM 1566 C CA . SER B 1 50 ? 7.668 10.867 14.312 1 98.62 50 SER B CA 1
ATOM 1567 C C . SER B 1 50 ? 9.172 10.648 14.367 1 98.62 50 SER B C 1
ATOM 1569 O O . SER B 1 50 ? 9.641 9.508 14.398 1 98.62 50 SER B O 1
ATOM 1571 N N . ILE B 1 51 ? 9.906 11.688 14.391 1 97.44 51 ILE B N 1
ATOM 1572 C CA . ILE B 1 51 ? 11.352 11.617 14.539 1 97.44 51 ILE B CA 1
ATOM 1573 C C . ILE B 1 51 ? 11.711 11.375 16 1 97.44 51 ILE B C 1
ATOM 1575 O O . ILE B 1 51 ? 12.711 10.711 16.297 1 97.44 51 ILE B O 1
ATOM 1579 N N . GLU B 1 52 ? 10.898 11.836 16.891 1 96.69 52 GLU B N 1
ATOM 1580 C CA . GLU B 1 52 ? 11.18 11.797 18.312 1 96.69 52 GLU B CA 1
ATOM 1581 C C . GLU B 1 52 ? 10.758 10.461 18.922 1 96.69 52 GLU B C 1
ATOM 1583 O O . GLU B 1 52 ? 11.414 9.953 19.844 1 96.69 52 GLU B O 1
ATOM 1588 N N . GLU B 1 53 ? 9.664 9.938 18.422 1 97.38 53 GLU B N 1
ATOM 1589 C CA . GLU B 1 53 ? 9.078 8.75 19.031 1 97.38 53 GLU B CA 1
ATOM 1590 C C . GLU B 1 53 ? 8.922 7.629 18 1 97.38 53 GLU B C 1
ATOM 1592 O O . GLU B 1 53 ? 8.055 7.691 17.141 1 97.38 53 GLU B O 1
ATOM 1597 N N . GLN B 1 54 ? 9.664 6.617 18.203 1 96.94 54 GLN B N 1
ATOM 1598 C CA . GLN B 1 54 ? 9.688 5.473 17.297 1 96.94 54 GLN B CA 1
ATOM 1599 C C . GLN B 1 54 ? 8.297 4.867 17.156 1 96.94 54 GLN B C 1
ATOM 1601 O O . GLN B 1 54 ? 7.898 4.477 16.047 1 96.94 54 GLN B O 1
ATOM 1606 N N . ALA B 1 55 ? 7.594 4.801 18.219 1 95.94 55 ALA B N 1
ATOM 1607 C CA . ALA B 1 55 ? 6.297 4.125 18.234 1 95.94 55 ALA B CA 1
ATOM 1608 C C . ALA B 1 55 ? 5.207 5.012 17.641 1 95.94 55 ALA B C 1
ATOM 1610 O O . ALA B 1 55 ? 4.098 4.543 17.375 1 95.94 55 ALA B O 1
ATOM 1611 N N . CYS B 1 56 ? 5.426 6.246 17.422 1 97.44 56 CYS B N 1
ATOM 1612 C CA . CYS B 1 56 ? 4.449 7.164 16.844 1 97.44 56 CYS B CA 1
ATOM 1613 C C . CYS B 1 56 ? 4.566 7.211 15.328 1 97.44 56 CYS B C 1
ATOM 1615 O O . CYS B 1 56 ? 5.367 7.973 14.789 1 97.44 56 CYS B O 1
ATOM 1617 N N . ALA B 1 57 ? 3.826 6.43 14.68 1 98.06 57 ALA B N 1
ATOM 1618 C CA . ALA B 1 57 ? 3.734 6.352 13.227 1 98.06 57 ALA B CA 1
ATOM 1619 C C . ALA B 1 57 ? 2.291 6.129 12.781 1 98.06 57 ALA B C 1
ATOM 1621 O O . ALA B 1 57 ? 1.557 5.355 13.398 1 98.06 57 ALA B O 1
ATOM 1622 N N . PHE B 1 58 ? 1.879 6.809 11.773 1 98.38 58 PHE B N 1
ATOM 1623 C CA . PHE B 1 58 ? 0.546 6.66 11.195 1 98.38 58 PHE B CA 1
ATOM 1624 C C . PHE B 1 58 ? 0.627 6.27 9.727 1 98.38 58 PHE B C 1
ATOM 1626 O O . PHE B 1 58 ? 1.418 6.84 8.969 1 98.38 58 PHE B O 1
ATOM 1633 N N . VAL B 1 59 ? -0.125 5.277 9.344 1 98.5 59 VAL B N 1
ATOM 1634 C CA . VAL B 1 59 ? -0.323 5.059 7.914 1 98.5 59 VAL B CA 1
ATOM 1635 C C . VAL B 1 59 ? -1.267 6.117 7.355 1 98.5 59 VAL B C 1
ATOM 1637 O O . VAL B 1 59 ? -2.348 6.348 7.902 1 98.5 59 VAL B O 1
ATOM 1640 N N . VAL B 1 60 ? -0.851 6.785 6.301 1 98.44 60 VAL B N 1
ATOM 1641 C CA . VAL B 1 60 ? -1.679 7.84 5.727 1 98.44 60 VAL B CA 1
ATOM 1642 C C . VAL B 1 60 ? -1.786 7.648 4.219 1 98.44 60 VAL B C 1
ATOM 1644 O O . VAL B 1 60 ? -0.972 6.945 3.615 1 98.44 60 VAL B O 1
ATOM 1647 N N . THR B 1 61 ? -2.762 8.195 3.652 1 97.12 61 THR B N 1
ATOM 1648 C CA . THR B 1 61 ? -2.963 8.211 2.209 1 97.12 61 THR B CA 1
ATOM 1649 C C . THR B 1 61 ? -3.617 9.523 1.769 1 97.12 61 THR B C 1
ATOM 1651 O O . THR B 1 61 ? -3.918 10.383 2.6 1 97.12 61 THR B O 1
ATOM 1654 N N . ASN B 1 62 ? -3.652 9.719 0.45 1 95 62 ASN B N 1
ATOM 1655 C CA . ASN B 1 62 ? -4.387 10.844 -0.12 1 95 62 ASN B CA 1
ATOM 1656 C C . ASN B 1 62 ? -5.895 10.594 -0.112 1 95 62 ASN B C 1
ATOM 1658 O O . ASN B 1 62 ? -6.379 9.695 -0.799 1 95 62 ASN B O 1
ATOM 1662 N N . PRO B 1 63 ? -6.613 11.367 0.628 1 94.69 63 PRO B N 1
ATOM 1663 C CA . PRO B 1 63 ? -8.047 11.086 0.762 1 94.69 63 PRO B CA 1
ATOM 1664 C C . PRO B 1 63 ? -8.812 11.281 -0.545 1 94.69 63 PRO B C 1
ATOM 1666 O O . PRO B 1 63 ? -9.891 10.719 -0.723 1 94.69 63 PRO B O 1
ATOM 1669 N N . PHE B 1 64 ? -8.297 11.969 -1.438 1 89.81 64 PHE B N 1
ATOM 1670 C CA . PHE B 1 64 ? -9.016 12.289 -2.666 1 89.81 64 PHE B CA 1
ATOM 1671 C C . PHE B 1 64 ? -9.07 11.078 -3.592 1 89.81 64 PHE B C 1
ATOM 1673 O O . PHE B 1 64 ? -9.883 11.031 -4.512 1 89.81 64 PHE B O 1
ATOM 1680 N N . TRP B 1 65 ? -8.188 10.195 -3.355 1 84.5 65 T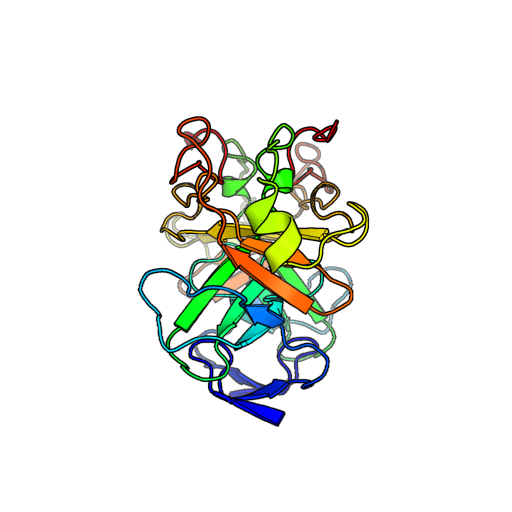RP B N 1
ATOM 1681 C CA . TRP B 1 65 ? -8.219 8.969 -4.145 1 84.5 65 TRP B CA 1
ATOM 1682 C C . TRP B 1 65 ? -9.445 8.133 -3.797 1 84.5 65 TRP B C 1
ATOM 1684 O O . TRP B 1 65 ? -10.008 7.461 -4.66 1 84.5 65 TRP B O 1
ATOM 1694 N N . HIS B 1 66 ? -9.852 8.195 -2.613 1 82.25 66 HIS B N 1
ATOM 1695 C CA . HIS B 1 66 ? -10.938 7.355 -2.119 1 82.25 66 HIS B CA 1
ATOM 1696 C C . HIS B 1 66 ? -12.25 8.125 -2.076 1 82.25 66 HIS B C 1
ATOM 1698 O O . HIS B 1 66 ? -13.328 7.527 -2.156 1 82.25 66 HIS B O 1
ATOM 1704 N N . LYS B 1 67 ? -12.211 9.297 -1.874 1 87.31 67 LYS B N 1
ATOM 1705 C CA . LYS B 1 67 ? -13.344 10.219 -1.861 1 87.31 67 LYS B CA 1
ATOM 1706 C C . LYS B 1 67 ? -13.07 11.438 -2.738 1 87.31 67 LYS B C 1
ATOM 1708 O O . LYS B 1 67 ? -12.617 12.477 -2.248 1 87.31 67 LYS B O 1
ATOM 1713 N N . SER B 1 68 ? -13.492 11.375 -3.945 1 85.56 68 SER B N 1
ATOM 1714 C CA . SER B 1 68 ? -13.102 12.375 -4.934 1 85.56 68 SER B CA 1
ATOM 1715 C C . SER B 1 68 ? -13.758 13.719 -4.652 1 85.56 68 SER B C 1
ATOM 1717 O O . SER B 1 68 ? -13.25 14.766 -5.055 1 85.56 68 SER B O 1
ATOM 1719 N N . ASP B 1 69 ? -14.883 13.656 -3.945 1 90.25 69 ASP B N 1
ATOM 1720 C CA . ASP B 1 69 ? -15.594 14.906 -3.686 1 90.25 69 ASP B CA 1
ATOM 1721 C C . ASP B 1 69 ? -15.281 15.438 -2.287 1 90.25 69 ASP B C 1
ATOM 1723 O O . ASP B 1 69 ? -16.016 16.266 -1.757 1 90.25 69 ASP B O 1
ATOM 1727 N N . TYR B 1 70 ? -14.32 14.82 -1.716 1 93.12 70 TYR B N 1
ATOM 1728 C CA . TYR B 1 70 ? -13.852 15.32 -0.43 1 93.12 70 TYR B CA 1
ATOM 1729 C C . TYR B 1 70 ? -13.422 16.781 -0.536 1 93.12 70 TYR B C 1
ATOM 1731 O O . TYR B 1 70 ? -12.641 17.141 -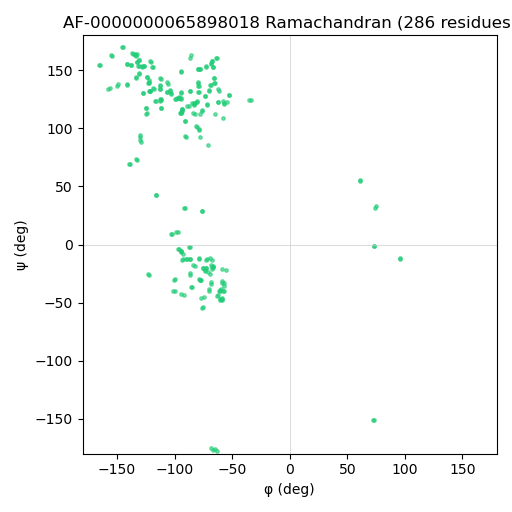1.42 1 93.12 70 TYR B O 1
ATOM 1739 N N . ALA B 1 71 ? -14.086 17.625 0.26 1 92.88 71 ALA B N 1
ATOM 1740 C CA . ALA B 1 71 ? -13.812 19.062 0.227 1 92.88 71 ALA B CA 1
ATOM 1741 C C . ALA B 1 71 ? -14.055 19.688 1.595 1 92.88 71 ALA B C 1
ATOM 1743 O O . ALA B 1 71 ? -15.031 19.359 2.275 1 92.88 71 ALA B O 1
ATOM 1744 N N . PHE B 1 72 ? -13.094 20.578 1.927 1 93.06 72 PHE B N 1
ATOM 1745 C CA . PHE B 1 72 ? -13.242 21.328 3.168 1 93.06 72 PHE B CA 1
ATOM 1746 C C . PHE B 1 72 ? -12.477 22.641 3.105 1 93.06 72 PHE B C 1
ATOM 1748 O O . PHE B 1 72 ? -11.625 22.828 2.23 1 93.06 72 PHE B O 1
ATOM 1755 N N . GLU B 1 73 ? -12.852 23.531 4.031 1 90.5 73 GLU B N 1
ATOM 1756 C CA . GLU B 1 73 ? -12.164 24.812 4.148 1 90.5 73 GLU B CA 1
ATOM 1757 C C . GLU B 1 73 ? -11.398 24.906 5.465 1 90.5 73 GLU B C 1
ATOM 1759 O O . GLU B 1 73 ? -11.922 24.531 6.52 1 90.5 73 GLU B O 1
ATOM 1764 N N . LEU B 1 74 ? -10.203 25.406 5.32 1 93.12 74 LEU B N 1
ATOM 1765 C CA . LEU B 1 74 ? -9.43 25.656 6.531 1 93.12 74 LEU B CA 1
ATOM 1766 C C . LEU B 1 74 ? -9.875 26.953 7.203 1 93.12 74 LEU B C 1
ATOM 1768 O O . LEU B 1 74 ? -10.164 27.938 6.527 1 93.12 74 LEU B O 1
ATOM 1772 N N . SER B 1 75 ? -9.953 26.922 8.469 1 92.69 75 SER B N 1
ATOM 1773 C CA . SER B 1 75 ? -10.188 28.156 9.203 1 92.69 75 SER B CA 1
ATOM 1774 C C . SER B 1 75 ? -9.031 29.141 9.016 1 92.69 75 SER B C 1
ATOM 1776 O O . SER B 1 75 ? -7.914 28.734 8.703 1 92.69 75 SER B O 1
ATOM 1778 N N . ASP B 1 76 ? -9.289 30.375 9.273 1 93.88 76 ASP B N 1
ATOM 1779 C CA . ASP B 1 76 ? -8.234 31.375 9.211 1 93.88 76 ASP B CA 1
ATOM 1780 C C . ASP B 1 76 ? -7.121 31.078 10.211 1 93.88 76 ASP B C 1
ATOM 1782 O O . ASP B 1 76 ? -5.941 31.281 9.922 1 93.88 76 ASP B O 1
ATOM 1786 N N . GLY B 1 77 ? -7.504 30.656 11.336 1 94.88 77 GLY B N 1
ATOM 1787 C CA . GLY B 1 77 ? -6.527 30.281 12.352 1 94.88 77 GLY B CA 1
ATOM 1788 C C . GLY B 1 77 ? -5.59 29.172 11.891 1 94.88 77 GLY B C 1
ATOM 1789 O O . GLY B 1 77 ? -4.375 29.266 12.094 1 94.88 77 GLY B O 1
ATOM 1790 N N . ALA B 1 78 ? -6.121 28.188 11.352 1 94.5 78 ALA B N 1
ATOM 1791 C CA . ALA B 1 78 ? -5.316 27.078 10.844 1 94.5 78 ALA B CA 1
ATOM 1792 C C . ALA B 1 78 ? -4.391 27.531 9.727 1 94.5 78 ALA B C 1
ATOM 1794 O O . ALA B 1 78 ? -3.215 27.156 9.688 1 94.5 78 ALA B O 1
ATOM 1795 N N . LYS B 1 79 ? -4.898 28.328 8.812 1 95.44 79 LYS B N 1
ATOM 1796 C CA . LYS B 1 79 ? -4.09 28.859 7.719 1 95.44 79 LYS B CA 1
ATOM 1797 C C . LYS B 1 79 ? -2.91 29.656 8.25 1 95.44 79 LYS B C 1
ATOM 1799 O O . LYS B 1 79 ? -1.786 29.516 7.762 1 95.44 79 LYS B O 1
ATOM 1804 N N . ASP B 1 80 ? -3.26 30.484 9.18 1 95.44 80 ASP B N 1
ATOM 1805 C CA . ASP B 1 80 ? -2.23 31.328 9.773 1 95.44 80 ASP B CA 1
ATOM 1806 C C . ASP B 1 80 ? -1.142 30.484 10.43 1 95.44 80 ASP B C 1
ATOM 1808 O O . ASP B 1 80 ? 0.049 30.734 10.242 1 95.44 80 ASP B O 1
ATOM 1812 N N . GLN B 1 81 ? -1.539 29.531 11.18 1 96.75 81 GLN B N 1
ATOM 1813 C CA . GLN B 1 81 ? -0.583 28.672 11.859 1 96.75 81 GLN B CA 1
ATOM 1814 C C . GLN B 1 81 ? 0.302 27.938 10.859 1 96.75 81 GLN B C 1
ATOM 1816 O O . GLN B 1 81 ? 1.505 27.781 11.086 1 96.75 81 GLN B O 1
ATOM 1821 N N . LEU B 1 82 ? -0.269 27.5 9.781 1 96.94 82 LEU B N 1
ATOM 1822 C CA . LEU B 1 82 ? 0.437 26.719 8.773 1 96.94 82 LEU B CA 1
ATOM 1823 C C . LEU B 1 82 ? 1.216 27.625 7.824 1 96.94 82 LEU B C 1
ATOM 1825 O O . LEU B 1 82 ? 2.105 27.156 7.109 1 96.94 82 LEU B O 1
ATOM 1829 N N . GLY B 1 83 ? 0.852 28.828 7.812 1 95.31 83 GLY B N 1
ATOM 1830 C CA . GLY B 1 83 ? 1.482 29.766 6.883 1 95.31 83 GLY B CA 1
ATOM 1831 C C . GLY B 1 83 ? 1.019 29.578 5.453 1 95.31 83 GLY B C 1
ATOM 1832 O O . GLY B 1 83 ? 1.814 29.688 4.516 1 95.31 83 GLY B O 1
ATOM 1833 N N . ILE B 1 84 ? -0.211 29.188 5.336 1 92.12 84 ILE B N 1
ATOM 1834 C CA . ILE B 1 84 ? -0.755 28.953 4 1 92.12 84 ILE B CA 1
ATOM 1835 C C . ILE B 1 84 ? -1.232 30.281 3.406 1 92.12 84 ILE B C 1
ATOM 1837 O O . ILE B 1 84 ? -2.123 30.922 3.959 1 92.12 84 ILE B O 1
ATOM 1841 N N . GLU B 1 85 ? -0.525 30.688 2.361 1 83.44 85 GLU B N 1
ATOM 1842 C CA . GLU B 1 85 ? -0.93 31.875 1.606 1 83.44 85 GLU B CA 1
ATOM 1843 C C . GLU B 1 85 ? -1.645 31.484 0.315 1 83.44 85 GLU B C 1
ATOM 1845 O O . GLU B 1 85 ? -2.553 32.188 -0.133 1 83.44 85 GLU B O 1
ATOM 1850 N N . GLU B 1 86 ? -1.084 30.422 -0.285 1 76.94 86 GLU B N 1
ATOM 1851 C CA . GLU B 1 86 ? -1.626 29.906 -1.537 1 76.94 86 GLU B CA 1
ATOM 1852 C C . GLU B 1 86 ? -2.02 28.438 -1.404 1 76.94 86 GLU B C 1
ATOM 1854 O O . GLU B 1 86 ? -1.324 27.656 -0.747 1 76.94 86 GLU B O 1
ATOM 1859 N N . ALA B 1 87 ? -3.084 28.141 -2.018 1 73.62 87 ALA B N 1
ATOM 1860 C CA . ALA B 1 87 ? -3.592 26.781 -1.968 1 73.62 87 ALA B CA 1
ATOM 1861 C C . ALA B 1 87 ? -2.66 25.812 -2.705 1 73.62 87 ALA B C 1
ATOM 1863 O O . ALA B 1 87 ? -2.646 24.625 -2.424 1 73.62 87 ALA B O 1
ATOM 1864 N N . GLU B 1 88 ? -1.86 26.266 -3.553 1 80.75 88 GLU B N 1
ATOM 1865 C CA . GLU B 1 88 ? -1.042 25.422 -4.426 1 80.75 88 GLU B CA 1
ATOM 1866 C C . GLU B 1 88 ? 0.073 24.734 -3.641 1 80.75 88 GLU B C 1
ATOM 1868 O O . GLU B 1 88 ? 0.62 23.734 -4.086 1 80.75 88 GLU B O 1
ATOM 1873 N N . HIS B 1 89 ? 0.372 25.062 -2.471 1 90.94 89 HIS B N 1
ATOM 1874 C CA . HIS B 1 89 ? 1.45 24.469 -1.685 1 90.94 89 HIS B CA 1
ATOM 1875 C C . HIS B 1 89 ? 0.906 23.75 -0.455 1 90.94 89 HIS B C 1
ATOM 1877 O O . HIS B 1 89 ? 1.404 23.953 0.655 1 90.94 89 HIS B O 1
ATOM 1883 N N . VAL B 1 90 ? -0.174 23.047 -0.708 1 96.19 90 VAL B N 1
ATOM 1884 C CA . VAL B 1 90 ? -0.812 22.312 0.387 1 96.19 90 VAL B CA 1
ATOM 1885 C C . VAL B 1 90 ? -1 20.859 -0.002 1 96.19 90 VAL B C 1
ATOM 1887 O O . VAL B 1 90 ? -1.416 20.547 -1.122 1 96.19 90 VAL B O 1
ATOM 1890 N N . SER B 1 91 ? -0.61 19.953 0.807 1 96.25 91 SER B N 1
ATOM 1891 C CA . SER B 1 91 ? -0.924 18.531 0.687 1 96.25 91 SER B CA 1
ATOM 1892 C C . SER B 1 91 ? -1.852 18.078 1.807 1 96.25 91 SER B C 1
ATOM 1894 O O . SER B 1 91 ? -1.759 18.562 2.936 1 96.25 91 SER B O 1
ATOM 1896 N N . VAL B 1 92 ? -2.736 17.203 1.432 1 97.12 92 VAL B N 1
ATOM 1897 C CA . VAL B 1 92 ? -3.693 16.672 2.398 1 97.12 92 VAL B CA 1
ATOM 1898 C C . VAL B 1 92 ? -3.555 15.148 2.49 1 97.12 92 VAL B C 1
ATOM 1900 O O . VAL B 1 92 ? -3.475 14.469 1.468 1 97.12 92 VAL B O 1
ATOM 1903 N N . TYR B 1 93 ? -3.484 14.641 3.73 1 98.06 93 TYR B N 1
ATOM 1904 C CA . TYR B 1 93 ? -3.451 13.211 4.004 1 98.06 93 TYR B CA 1
ATOM 1905 C C . TYR B 1 93 ? -4.516 12.828 5.023 1 98.06 93 TYR B C 1
ATOM 1907 O O . TYR B 1 93 ? -4.938 13.656 5.832 1 98.06 93 TYR B O 1
ATOM 1915 N N . SER B 1 94 ? -4.953 11.625 4.973 1 98 94 SER B N 1
ATOM 1916 C CA . SER B 1 94 ? -5.832 11.055 5.992 1 98 94 SER B CA 1
ATOM 1917 C C . SER B 1 94 ? -5.227 9.797 6.605 1 98 94 SER B C 1
ATOM 1919 O O . SER B 1 94 ? -4.641 8.977 5.898 1 98 94 SER B O 1
ATOM 1921 N N . ILE B 1 95 ? -5.383 9.703 7.879 1 98.38 95 ILE B N 1
ATOM 1922 C CA . ILE B 1 95 ? -4.906 8.523 8.602 1 98.38 95 ILE B CA 1
ATOM 1923 C C . ILE B 1 95 ? -5.773 7.316 8.25 1 98.38 95 ILE B C 1
ATOM 1925 O O . ILE B 1 95 ? -7.004 7.422 8.203 1 98.38 95 ILE B O 1
ATOM 1929 N N . VAL B 1 96 ? -5.145 6.25 7.938 1 97.81 96 VAL B N 1
ATOM 1930 C CA . VAL B 1 96 ? -5.805 5 7.59 1 97.81 96 VAL B CA 1
ATOM 1931 C C . VAL B 1 96 ? -5.824 4.07 8.797 1 97.81 96 VAL B C 1
ATOM 1933 O O . VAL B 1 96 ? -4.801 3.877 9.461 1 97.81 96 VAL B O 1
ATOM 1936 N N . THR B 1 97 ? -6.945 3.604 9.188 1 97.25 97 THR B N 1
ATOM 1937 C CA . THR B 1 97 ? -7.031 2.498 10.141 1 97.25 97 THR B CA 1
ATOM 1938 C C . THR B 1 97 ? -7.074 1.16 9.406 1 97.25 97 THR B C 1
ATOM 1940 O O . THR B 1 97 ? -8.078 0.818 8.781 1 97.25 97 THR B O 1
ATOM 1943 N N . LEU B 1 98 ? -6 0.511 9.492 1 95.88 98 LEU B N 1
ATOM 1944 C CA . LEU B 1 98 ? -5.871 -0.754 8.781 1 95.88 98 LEU B CA 1
ATOM 1945 C C . LEU B 1 98 ? -6.566 -1.88 9.539 1 95.88 98 LEU B C 1
ATOM 1947 O O . LEU B 1 98 ? -6.469 -1.961 10.766 1 95.88 98 LEU B O 1
ATOM 1951 N N . ARG B 1 99 ? -7.258 -2.664 8.828 1 92.94 99 ARG B N 1
ATOM 1952 C CA . ARG B 1 99 ? -7.973 -3.811 9.383 1 92.94 99 ARG B CA 1
ATOM 1953 C C . ARG B 1 99 ? -7.805 -5.039 8.492 1 92.94 99 ARG B C 1
ATOM 1955 O O . ARG B 1 99 ? -7.348 -4.93 7.352 1 92.94 99 ARG B O 1
ATOM 1962 N N . GLU B 1 100 ? -8.148 -6.23 9.047 1 87.06 100 GLU B N 1
ATOM 1963 C CA . GLU B 1 100 ? -8.188 -7.492 8.312 1 87.06 100 GLU B CA 1
ATOM 1964 C C . GLU B 1 100 ? -9.602 -8.07 8.281 1 87.06 100 GLU B C 1
ATOM 1966 O O . GLU B 1 100 ? -10.211 -8.289 9.328 1 87.06 100 GLU B O 1
ATOM 1971 N N . PRO B 1 101 ? -10.117 -8.305 7.07 1 85.19 101 PRO B N 1
ATOM 1972 C CA . PRO B 1 101 ? -9.539 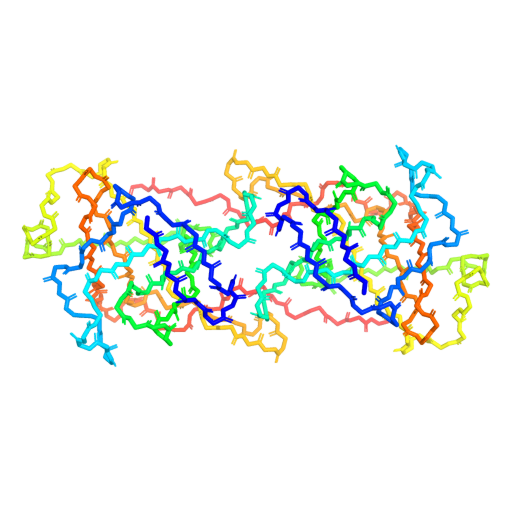-8.047 5.75 1 85.19 101 PRO B CA 1
ATOM 1973 C C . PRO B 1 101 ? -9.406 -6.559 5.438 1 85.19 101 PRO B C 1
ATOM 1975 O O . PRO B 1 101 ? -10.078 -5.734 6.062 1 85.19 101 PRO B O 1
ATOM 1978 N N . PHE B 1 102 ? -8.562 -6.176 4.559 1 88.81 102 PHE B N 1
ATOM 1979 C CA . PHE B 1 102 ? -8.211 -4.789 4.258 1 88.81 102 PHE B CA 1
ATOM 1980 C C . PHE B 1 102 ? -9.453 -3.99 3.879 1 88.81 102 PHE B C 1
ATOM 1982 O O . PHE B 1 102 ? -9.531 -2.795 4.168 1 88.81 102 PHE B O 1
ATOM 1989 N N . GLU B 1 103 ? -10.398 -4.617 3.195 1 84.69 103 GLU B N 1
ATOM 1990 C CA . GLU B 1 103 ? -11.625 -3.955 2.76 1 84.69 103 GLU B CA 1
ATOM 1991 C C . GLU B 1 103 ? -12.359 -3.332 3.939 1 84.69 103 GLU B C 1
ATOM 1993 O O . GLU B 1 103 ? -13.211 -2.457 3.756 1 84.69 103 GLU B O 1
ATOM 1998 N N . SER B 1 104 ? -12.102 -3.811 5.109 1 90.88 104 SER B N 1
ATOM 1999 C CA . SER B 1 104 ? -12.75 -3.291 6.309 1 90.88 104 SER B CA 1
ATOM 2000 C C . SER B 1 104 ? -11.992 -2.094 6.875 1 90.88 104 SER B C 1
ATOM 2002 O O . SER B 1 104 ? -12.43 -1.479 7.848 1 90.88 104 SER B O 1
ATOM 2004 N N . SER B 1 105 ? -10.867 -1.767 6.219 1 94.06 105 SER B N 1
ATOM 2005 C CA . SER B 1 105 ? -10.094 -0.609 6.656 1 94.06 105 SER B CA 1
ATOM 2006 C C . SER B 1 105 ? -10.852 0.69 6.398 1 94.06 105 SER B C 1
ATOM 2008 O O . SER B 1 105 ? -11.75 0.734 5.555 1 94.06 105 SER B O 1
ATOM 2010 N N . THR B 1 106 ? -10.531 1.722 7.145 1 96.06 106 THR B N 1
ATOM 2011 C CA . THR B 1 106 ? -11.227 2.998 7.027 1 96.06 106 THR B CA 1
ATOM 2012 C C . THR B 1 106 ? -10.234 4.156 6.988 1 96.06 106 THR B C 1
ATOM 2014 O O . THR B 1 106 ? -9.062 3.98 7.32 1 96.06 106 THR B O 1
ATOM 2017 N N . LEU B 1 107 ? -10.711 5.285 6.543 1 95.75 107 LEU B N 1
ATOM 2018 C CA . LEU B 1 107 ? -10 6.559 6.504 1 95.75 107 LEU B CA 1
ATOM 2019 C C . LEU B 1 107 ? -10.625 7.562 7.465 1 95.75 107 LEU B C 1
ATOM 2021 O O . LEU B 1 107 ? -11.852 7.66 7.551 1 95.75 107 LEU B O 1
ATOM 2025 N N . ASN B 1 108 ? -9.812 8.234 8.227 1 97 108 ASN B N 1
ATOM 2026 C CA . ASN B 1 108 ? -10.312 9.352 9.016 1 97 108 ASN B CA 1
ATOM 2027 C C . ASN B 1 108 ? -10.477 10.609 8.164 1 97 108 ASN B C 1
ATOM 2029 O O . ASN B 1 108 ? -9.508 11.336 7.938 1 97 108 ASN B O 1
ATOM 2033 N N . LEU B 1 109 ? -11.703 10.922 7.695 1 97.12 109 LEU B N 1
ATOM 2034 C CA . LEU B 1 109 ? -11.961 12.102 6.879 1 97.12 109 LEU B CA 1
ATOM 2035 C C . LEU B 1 109 ? -12.305 13.305 7.754 1 97.12 109 LEU B C 1
ATOM 2037 O O . LEU B 1 109 ? -12.305 14.438 7.277 1 97.12 109 LEU B O 1
ATOM 2041 N N . LYS B 1 110 ? -12.555 13.023 8.977 1 97.12 110 LYS B N 1
ATOM 2042 C CA . LYS B 1 110 ? -12.953 14.07 9.914 1 97.12 110 LYS B CA 1
ATOM 2043 C C . LYS B 1 110 ? -11.75 14.891 10.367 1 97.12 110 LYS B C 1
ATOM 2045 O O . LYS B 1 110 ? -11.883 16.078 10.68 1 97.12 110 LYS B O 1
ATOM 2050 N N . ALA B 1 111 ? -10.578 14.258 10.414 1 97.31 111 ALA B N 1
ATOM 2051 C CA . ALA B 1 111 ? -9.398 14.914 10.961 1 97.31 111 ALA B CA 1
ATOM 2052 C C . ALA B 1 111 ? -8.188 14.72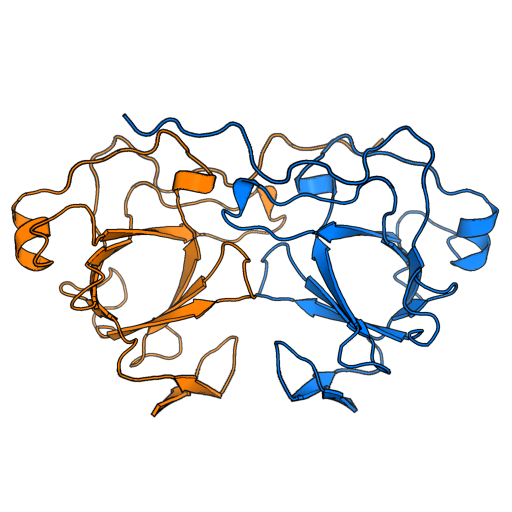7 10.047 1 97.31 111 ALA B C 1
ATOM 2054 O O . ALA B 1 111 ? -7.207 14.086 10.43 1 97.31 111 ALA B O 1
ATOM 2055 N N . PRO B 1 112 ? -8.18 15.43 8.922 1 97.69 112 PRO B N 1
ATOM 2056 C CA . PRO B 1 112 ? -7.059 15.281 7.992 1 97.69 112 PRO B CA 1
ATOM 2057 C C . PRO B 1 112 ? -5.781 15.945 8.5 1 97.69 112 PRO B C 1
ATOM 2059 O O . PRO B 1 112 ? -5.844 16.828 9.367 1 97.69 112 PRO B O 1
ATOM 2062 N N . ILE B 1 113 ? -4.715 15.43 8.039 1 98.44 113 ILE B N 1
ATOM 2063 C CA . ILE B 1 113 ? -3.416 16.078 8.188 1 98.44 113 ILE B CA 1
ATOM 2064 C C . ILE B 1 113 ? -3.174 17.016 7.008 1 98.44 113 ILE B C 1
ATOM 2066 O O . ILE B 1 113 ? -3.18 16.594 5.852 1 98.44 113 ILE B O 1
ATOM 2070 N N . VAL B 1 114 ? -3.016 18.281 7.305 1 97.88 114 VAL B N 1
ATOM 2071 C CA . VAL B 1 114 ? -2.729 19.281 6.285 1 97.88 114 VAL B CA 1
ATOM 2072 C C . VAL B 1 114 ? -1.269 19.719 6.383 1 97.88 114 VAL B C 1
ATOM 2074 O O . VAL B 1 114 ? -0.781 20.031 7.473 1 97.88 114 VAL B O 1
ATOM 2077 N N . ILE B 1 115 ? -0.559 19.734 5.242 1 98.06 115 ILE B N 1
ATOM 2078 C CA . ILE B 1 115 ? 0.851 20.109 5.215 1 98.06 115 ILE B CA 1
ATOM 2079 C C . ILE B 1 115 ? 1.065 21.25 4.219 1 98.06 115 ILE B C 1
ATOM 2081 O O . ILE B 1 115 ? 0.7 21.125 3.047 1 98.06 115 ILE B O 1
ATOM 2085 N N . GLU B 1 116 ? 1.493 22.344 4.719 1 97.31 116 GLU B N 1
ATOM 2086 C CA . GLU B 1 116 ? 2.066 23.359 3.846 1 97.31 116 GLU B CA 1
ATOM 2087 C C . GLU B 1 116 ? 3.438 22.938 3.326 1 97.31 116 GLU B C 1
ATOM 2089 O O . GLU B 1 116 ? 4.359 22.703 4.109 1 97.31 116 GLU B O 1
ATOM 2094 N N . THR B 1 117 ? 3.66 22.812 2.021 1 95.88 117 THR B N 1
ATOM 2095 C CA . THR B 1 117 ? 4.746 22 1.482 1 95.88 117 THR B CA 1
ATOM 2096 C C . THR B 1 117 ? 5.996 22.844 1.256 1 95.88 117 THR B C 1
ATOM 2098 O O . THR B 1 117 ? 7.09 22.312 1.079 1 95.88 117 THR B O 1
ATOM 2101 N N . LYS B 1 118 ? 5.934 24.109 1.297 1 94.56 118 LYS B N 1
ATOM 2102 C CA . LYS B 1 118 ? 7.105 24.953 1.094 1 94.56 118 LYS B CA 1
ATOM 2103 C C . LYS B 1 118 ? 7.992 24.969 2.336 1 94.56 118 LYS B C 1
ATOM 2105 O O . LYS B 1 118 ? 9.188 24.672 2.26 1 94.56 118 LYS B O 1
ATOM 2110 N N . GLU B 1 119 ? 7.414 25.297 3.377 1 95.19 119 GLU B N 1
ATOM 2111 C CA . GLU B 1 119 ? 8.148 25.328 4.641 1 95.19 119 GLU B CA 1
ATOM 2112 C C . GLU B 1 119 ? 7.961 24.047 5.426 1 95.19 119 GLU B C 1
ATOM 2114 O O . GLU B 1 119 ? 8.547 23.875 6.496 1 95.19 119 GLU B O 1
ATOM 2119 N N . ARG B 1 120 ? 7.156 23.156 4.953 1 97.56 120 ARG B N 1
ATOM 2120 C CA . ARG B 1 120 ? 6.906 21.812 5.5 1 97.56 120 ARG B CA 1
ATOM 2121 C C . ARG B 1 120 ? 6.348 21.906 6.918 1 97.56 120 ARG B C 1
ATOM 2123 O O . ARG B 1 120 ? 6.875 21.281 7.836 1 97.56 120 ARG B O 1
ATOM 2130 N N . ARG B 1 121 ? 5.316 22.609 7.023 1 98.06 121 ARG B N 1
ATOM 2131 C CA . ARG B 1 121 ? 4.555 22.719 8.266 1 98.06 121 ARG B CA 1
ATOM 2132 C C . ARG B 1 121 ? 3.281 21.891 8.195 1 98.06 121 ARG B C 1
ATOM 2134 O O . ARG B 1 121 ? 2.541 21.953 7.215 1 98.06 121 ARG B O 1
ATOM 2141 N N . GLY B 1 122 ? 3.064 21.109 9.281 1 98.5 122 GLY B N 1
ATOM 2142 C CA . GLY B 1 122 ? 1.9 20.25 9.305 1 98.5 122 GLY B CA 1
ATOM 2143 C C . GLY B 1 122 ? 0.961 20.531 10.461 1 98.5 122 GLY B C 1
ATOM 2144 O O . GLY B 1 122 ? 1.365 21.125 11.461 1 98.5 122 GLY B O 1
ATOM 2145 N N . LYS B 1 123 ? -0.261 20.156 10.297 1 98 123 LYS B N 1
ATOM 2146 C CA . LYS B 1 123 ? -1.3 20.25 11.32 1 98 123 LYS B CA 1
ATOM 2147 C C . LYS B 1 123 ? -2.416 19.234 11.07 1 98 123 LYS B C 1
ATOM 2149 O O . LYS B 1 123 ? -2.846 19.047 9.93 1 98 123 LYS B O 1
ATOM 2154 N N . GLN B 1 124 ? -2.816 18.578 12.086 1 97.62 124 GLN B N 1
ATOM 2155 C CA . GLN B 1 124 ? -4.074 17.844 11.984 1 97.62 124 GLN B CA 1
ATOM 2156 C C . GLN B 1 124 ? -5.266 18.75 12.25 1 97.62 124 GLN B C 1
ATOM 2158 O O . GLN B 1 124 ? -5.379 19.344 13.328 1 97.62 124 GLN B O 1
ATOM 2163 N N . VAL B 1 125 ? -6.141 18.875 11.305 1 95.94 125 VAL B N 1
ATOM 2164 C CA . VAL B 1 125 ? -7.289 19.766 11.406 1 95.94 125 VAL B CA 1
ATOM 2165 C C . VAL B 1 125 ? -8.547 18.953 11.703 1 95.94 125 VAL B C 1
ATOM 2167 O O . VAL B 1 125 ? -8.812 17.953 11.039 1 95.94 125 VAL B O 1
ATOM 2170 N N . ILE B 1 126 ? -9.266 19.406 12.711 1 93.69 126 ILE B N 1
ATOM 2171 C CA . ILE B 1 126 ? -10.516 18.734 13.031 1 93.69 126 ILE B CA 1
ATOM 2172 C C . ILE B 1 126 ? -11.672 19.438 12.328 1 93.69 126 ILE B C 1
ATOM 2174 O O . ILE B 1 126 ? -11.953 20.609 12.602 1 93.69 126 ILE B O 1
ATOM 2178 N N . LEU B 1 127 ? -12.281 18.766 11.398 1 93.31 127 LEU B N 1
ATOM 2179 C CA . LEU B 1 127 ? -13.367 19.328 10.602 1 93.31 127 LEU B CA 1
ATOM 2180 C C . LEU B 1 127 ? -14.703 19.172 11.312 1 93.31 127 LEU B C 1
ATOM 2182 O O . LEU B 1 127 ? -14.828 18.375 12.242 1 93.31 127 LEU B O 1
ATOM 2186 N N . ASP B 1 128 ? -15.648 19.891 10.898 1 85.25 128 ASP B N 1
ATOM 2187 C CA . ASP B 1 128 ? -16.984 19.781 11.469 1 85.25 128 ASP B CA 1
ATOM 2188 C C . ASP B 1 128 ? -17.609 18.422 11.141 1 85.25 128 ASP B C 1
ATOM 2190 O O . ASP B 1 128 ? -16.938 17.547 10.594 1 85.25 128 ASP B O 1
ATOM 2194 N N . ASP B 1 129 ? -18.859 18.172 11.539 1 82.94 129 ASP B N 1
ATOM 2195 C CA . ASP B 1 129 ? -19.5 16.859 11.5 1 82.94 129 ASP B CA 1
ATOM 2196 C C . ASP B 1 129 ? -19.922 16.484 10.078 1 82.94 129 ASP B C 1
ATOM 2198 O O . ASP B 1 129 ? -20.828 15.672 9.883 1 82.94 129 ASP B O 1
ATOM 2202 N N . ALA B 1 130 ? -19.156 17.031 9.172 1 86.5 130 ALA B N 1
ATOM 2203 C CA . ALA B 1 130 ? -19.531 16.734 7.785 1 86.5 130 ALA B CA 1
ATOM 2204 C C . ALA B 1 130 ? -18.891 15.43 7.312 1 86.5 130 ALA B C 1
ATOM 2206 O O . ALA B 1 130 ? -19.391 14.789 6.383 1 86.5 130 ALA B O 1
ATOM 2207 N N . TYR B 1 131 ? -17.828 15.062 7.891 1 94 131 TYR B N 1
ATOM 2208 C CA . TYR B 1 131 ? -17.125 13.867 7.441 1 94 131 TYR B CA 1
ATOM 2209 C C . TYR B 1 131 ? -16.953 12.875 8.578 1 94 131 TYR B C 1
ATOM 2211 O O . TYR B 1 131 ? -16.812 13.273 9.742 1 94 131 TYR B O 1
ATOM 2219 N N . PRO B 1 132 ? -17.031 11.625 8.266 1 95.06 132 PRO B N 1
ATOM 2220 C CA . PRO B 1 132 ? -16.844 10.602 9.297 1 95.06 132 PRO B CA 1
ATOM 2221 C C . PRO B 1 132 ? -15.383 10.375 9.648 1 95.06 132 PRO B C 1
ATOM 2223 O O . PRO B 1 132 ? -14.5 10.586 8.812 1 95.06 132 PRO B O 1
ATOM 2226 N N . ALA B 1 133 ? -15.109 9.961 10.875 1 95.88 133 ALA B N 1
ATOM 2227 C CA . ALA B 1 133 ? -13.773 9.562 11.305 1 95.88 133 ALA B CA 1
ATOM 2228 C C . ALA B 1 133 ? -13.383 8.219 10.711 1 95.88 133 ALA B C 1
ATOM 2230 O O . ALA B 1 133 ? -12.195 7.883 10.641 1 95.88 133 ALA B O 1
ATOM 2231 N N . ARG B 1 134 ? -14.43 7.469 10.289 1 96.25 134 ARG B N 1
ATOM 2232 C CA . ARG B 1 134 ? -14.188 6.152 9.703 1 96.25 134 ARG B CA 1
ATOM 2233 C C . 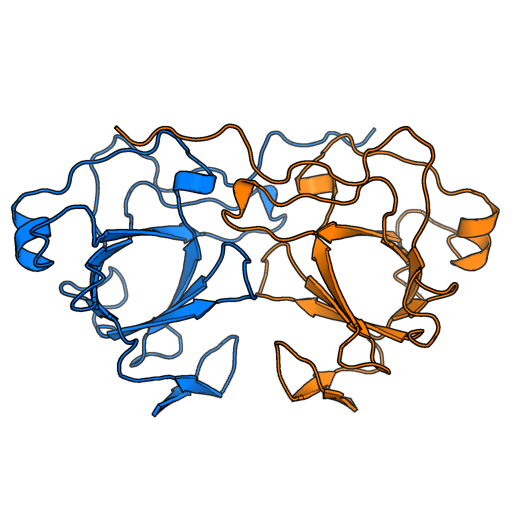ARG B 1 134 ? -14.914 6.004 8.375 1 96.25 134 ARG B C 1
ATOM 2235 O O . ARG B 1 134 ? -16.047 5.508 8.336 1 96.25 134 ARG B O 1
ATOM 2242 N N . TYR B 1 135 ? -14.281 6.398 7.344 1 95.12 135 TYR B N 1
ATOM 2243 C CA . TYR B 1 135 ? -14.797 6.242 5.984 1 95.12 135 TYR B CA 1
ATOM 2244 C C . TYR B 1 135 ? -14.227 4.992 5.328 1 95.12 135 TYR B C 1
ATOM 2246 O O . TYR B 1 135 ? -13.008 4.824 5.254 1 95.12 135 TYR B O 1
ATOM 2254 N N . PRO B 1 136 ? -15.031 4.07 4.789 1 91.88 136 PRO B N 1
ATOM 2255 C CA . PRO B 1 136 ? -14.523 2.816 4.223 1 91.88 136 PRO B CA 1
ATOM 2256 C C . PRO B 1 136 ? -13.594 3.037 3.039 1 91.88 136 PRO B C 1
ATOM 2258 O O . PRO B 1 136 ? -13.859 3.887 2.186 1 91.88 136 PRO B O 1
ATOM 2261 N N . LEU B 1 137 ? -12.461 2.334 3.047 1 86.25 137 LEU B N 1
ATOM 2262 C CA . LEU B 1 137 ? -11.508 2.363 1.939 1 86.25 137 LEU B CA 1
ATOM 2263 C C . LEU B 1 137 ? -12.008 1.509 0.777 1 86.25 137 LEU B C 1
ATOM 2265 O O . LEU B 1 137 ? -11.688 1.783 -0.382 1 86.25 137 LEU B O 1
ATOM 2269 N N . GLY B 1 138 ? -12.5 0.26 1.09 1 70.75 138 GLY B N 1
ATOM 2270 C CA . GLY B 1 138 ? -12.867 -0.724 0.085 1 70.75 138 GLY B CA 1
ATOM 2271 C C . GLY B 1 138 ? -14.344 -0.687 -0.268 1 70.75 138 GLY B C 1
ATOM 2272 O O . GLY B 1 138 ? -15.141 -0.055 0.431 1 70.75 138 GLY B O 1
ATOM 2273 N N . GLY B 1 139 ? -14.523 -1.04 -1.564 1 56.44 139 GLY B N 1
ATOM 2274 C CA . GLY B 1 139 ? -15.852 -1.232 -2.121 1 56.44 139 GLY B CA 1
ATOM 2275 C C . GLY B 1 139 ? -16.562 -2.445 -1.554 1 56.44 139 GLY B C 1
ATOM 2276 O O . GLY B 1 139 ? -16.031 -3.143 -0.692 1 56.44 139 GLY B O 1
ATOM 2277 N N . THR B 1 140 ? -17.781 -2.789 -2.072 1 47.31 140 THR B N 1
ATOM 2278 C CA . THR B 1 140 ? -18.781 -3.801 -1.754 1 47.31 140 THR B CA 1
ATOM 2279 C C . THR B 1 140 ? -18.188 -5.199 -1.829 1 47.31 140 THR B C 1
ATOM 2281 O O . THR B 1 140 ? -17.391 -5.496 -2.732 1 47.31 140 THR B O 1
ATOM 2284 N N . LYS B 1 141 ? -18.266 -6.008 -0.734 1 43.12 141 LYS B N 1
ATOM 2285 C CA . LYS B 1 141 ? -17.906 -7.402 -0.485 1 43.12 141 LYS B CA 1
ATOM 2286 C C . LYS B 1 141 ? -18.172 -8.266 -1.716 1 43.12 141 LYS B C 1
ATOM 2288 O O . LYS B 1 141 ? -19.25 -8.195 -2.311 1 43.12 141 LYS B O 1
ATOM 2293 N N . ALA B 1 142 ? -16.984 -9.07 -2.266 1 39.06 142 ALA B N 1
ATOM 2294 C CA . ALA B 1 142 ? -17.125 -10.047 -3.344 1 39.06 142 ALA B CA 1
ATOM 2295 C C . ALA B 1 142 ? -17.547 -11.414 -2.799 1 39.06 142 ALA B C 1
ATOM 2297 O O . ALA B 1 142 ? -17.188 -11.773 -1.671 1 39.06 142 ALA B O 1
ATOM 2298 N N . GLU B 1 143 ? -18.562 -12.094 -3.078 1 33.56 143 GLU B N 1
ATOM 2299 C CA . GLU B 1 143 ? -18.906 -13.484 -2.797 1 33.56 143 GLU B CA 1
ATOM 2300 C C . GLU B 1 143 ? -18.188 -14.43 -3.752 1 33.56 143 GLU B C 1
ATOM 2302 O O . GLU B 1 143 ? -18.234 -14.25 -4.969 1 33.56 143 GLU B O 1
ATOM 2307 N N . VAL B 1 144 ? -17.031 -15.008 -3.527 1 34.47 144 VAL B N 1
ATOM 2308 C CA . VAL B 1 144 ? -16.422 -16.047 -4.352 1 34.47 144 VAL B CA 1
ATOM 2309 C C . VAL B 1 144 ? -17.281 -17.312 -4.301 1 34.47 144 VAL B C 1
ATOM 2311 O O . VAL B 1 144 ? -17.562 -17.844 -3.221 1 34.47 144 VAL B O 1
ATOM 2314 N N . ARG B 1 145 ? -18.016 -17.797 -5.5 1 34.03 145 ARG B N 1
ATOM 2315 C CA . ARG B 1 145 ? -18.688 -19.078 -5.57 1 34.03 145 ARG B CA 1
ATOM 2316 C C . ARG B 1 145 ? -17.781 -20.141 -6.164 1 34.03 145 ARG B C 1
ATOM 2318 O O . ARG B 1 145 ? -16.953 -19.859 -7.035 1 34.03 145 ARG B O 1
#

Radius of gyration: 20.97 Å; Cα contacts (8 Å, |Δi|>4): 624; chains: 2; bounding box: 40×63×46 Å

InterPro domains:
  IPR003775 Flagellar assembly factor FliW [MF_01185] (17-140)
  IPR003775 Flagellar assembly factor FliW [PF02623] (3-137)
  IPR003775 Flagellar assembly factor FliW [PTHR39190] (1-140)
  IPR024046 Flagellar assembly factor FliW domain superfamily [G3DSA:2.30.290.10] (1-144)
  IPR024046 Flagellar assembly factor FliW domain superfamily [SSF141457] (1-138)

Solvent-accessible surface area (backbone atoms only — not comparable to full-atom values): 16172 Å² total; per-residue (Å²): 83,76,44,61,38,81,84,76,36,75,40,80,46,63,72,88,63,41,29,40,38,76,49,66,46,91,96,34,79,78,38,46,39,28,36,76,42,67,47,41,91,66,50,74,39,28,34,46,30,26,69,74,34,48,85,47,60,40,46,28,28,53,51,52,71,75,35,23,74,64,77,85,80,78,50,70,66,55,30,60,69,44,63,55,85,54,79,86,44,56,48,62,32,17,45,45,48,76,32,89,62,52,56,71,11,25,28,21,62,18,48,28,37,40,29,24,60,83,84,26,24,27,37,68,45,79,54,63,93,82,38,50,61,69,37,69,67,40,73,80,82,49,72,82,129,85,77,42,59,38,80,85,76,37,75,42,78,46,62,73,89,62,40,28,41,39,77,48,64,45,90,95,36,78,80,38,47,39,28,35,78,42,67,47,42,91,65,48,76,39,28,35,44,30,25,70,74,34,47,87,46,61,40,46,27,29,52,51,52,73,77,36,29,75,69,79,85,79,78,51,69,67,55,30,58,69,45,63,54,85,54,78,85,44,56,47,62,32,17,45,46,49,75,32,90,61,50,55,72,10,24,29,21,62,17,47,28,38,41,28,24,60,83,84,24,22,26,36,69,45,78,55,63,92,82,40,50,61,68,36,70,68,39,71,80,86,44,72,79,131

Secondary structure (DSSP, 8-state):
-EEEETTTEEEE--GGG-EEESSPBTTBTT--EEEEEESSTT-S-EEEEESS-TT-EEEEE-HHHH-TT------HHHHHHHT---GGGEEEEEEEE--SSGGG-EE--SS-EEEETTTTEEEE----TTS-S-EE-S-S-----/-EEEETTTEEEE--GGG-EEESSPBTTBTT--EEEEEESSTT-S-EEEEESS-TT-EEEEE-HHHH-TT------HHHHHHHT---GGGEEEEEEEE--SSGGG-EE--SS-EEEETTTTEEEE----TTS-S-EE-S-S-----

Sequence (290 aa):
MFIETDYFGKIEINEAETITFVSEIPGFPDSKTFVLIPYGEDLPFWSLQSIEEQACAFVVTNPFWHKSDYAFELSDGAKDQLGIEEAEHVSVYSIVTLREPFESSTLNLKAPIVIETKERRGKQVILDDAYPARYPLGGTKAEVRMFIETDYFGKIEINEAETITFVSEIPGFPDSKTFVLIPYGEDLPFWSLQSIEEQACAFVVTNPFWHKSDYAFELSDGAKDQLGIEEAEHVSVYSIVTLREPFESSTLNLKAPIVIETKERRGKQVILDDAYPARYPLGGTKAEVR

pLDDT: mean 91.67, std 12.71, range [30.52, 98.81]

Foldseek 3Di:
DWAAAPPPGIDDDDPQQKAAELADDPPCRPFGIWHWADPDDPDFWTWTAGRVDRHDIFIKGQVCVQVVPQDDDDDPVVCVSQVPPDPVQKGKIWTKAADPVRQQIFTQSQWIWMFRHPNRYIYTDGHPPPDHGGHGRHDDDDPDD/DWAAAPPPGIDDDDPQQKAAELADDPPCRPFGIWHWADPDDPDFWTWTAGRVDRHDIFIKGQVCVQPVPQDDDDDPVVCVSQVPPDPVQKGKIWTKAADVVRQQIFTQSQWIWMFRHPNRYIYTDGHPPPDHGGHGRHDDDDDDD

Nearest PDB structures (foldseek):
  2aj7-assembly1_B  TM=9.511E-01  e=1.832E-15  Halalkalibacterium halodurans
  2aj7-assembly1_A  TM=9.296E-01  e=1.550E-15  Halalkalibacterium halodurans
  5dmd-assembly2_B  TM=9.513E-01  e=3.535E-14  Geobacillus thermodenitrificans
  5dmb-assembly1_A  TM=9.254E-01  e=1.688E-13  Geobacillus thermodenitrificans
  5jak-assembly1_A  TM=9.117E-01  e=3.901E-13  Geobacillus thermodenitrificans NG80-2